Protein AF-A0A0A8JEC5-F1 (afdb_monomer_lite)

Foldseek 3Di:
DPCPVVVVVVVVVVVVPDDPPVVPPDPVRVVVVVVVCCVDPVNVVVVVVLCVDPVSVVVVQPPDPVNVVVVVCCCPDPVVVVVVVVQCVDVVSVVVVCVVCVVVVVVVVVVLCVDPVSVVVVVVVCPDPVNVVVVVVVCPDPVVVVVVVVVVVCVCVDPVCVVVVVVVVVVVVVVVVPDDDDDDDDDDDDDDDDDDDDDDD

Secondary structure (DSSP, 8-state):
--SHHHHHHHHHHHS--------PPPHHHHHHHHHHHHHSHHHHHHHHHHTTSHHHHHHHHHS-HHHHHHHHHHHHSHHHHHHHHHHHT-HHHHHHHHHHTHHHHHHHHHHHHT-HHHHHHHHHHHTSHHHHHHHHHHHTSHHHHHHHHHHHHHHHT-HHHHHHHHHHHHHHHHHHTTSS---------------------

pLDDT: mean 79.72, std 19.72, range [32.22, 97.69]

Structure (mmCIF, N/CA/C/O backbone):
data_AF-A0A0A8JEC5-F1
#
_entry.id   AF-A0A0A8JEC5-F1
#
loop_
_atom_site.group_PDB
_atom_site.id
_atom_site.type_symbol
_atom_site.label_atom_id
_atom_site.label_alt_id
_atom_site.label_comp_id
_atom_site.label_asym_id
_atom_site.label_entity_id
_atom_site.label_seq_id
_atom_site.pdbx_PDB_ins_code
_atom_site.Cartn_x
_atom_site.Cartn_y
_atom_site.Cartn_z
_atom_site.occupancy
_atom_site.B_iso_or_equiv
_atom_site.auth_seq_id
_atom_site.auth_comp_id
_atom_site.auth_asym_id
_atom_site.auth_atom_id
_atom_site.pdbx_PDB_model_num
ATOM 1 N N . MET A 1 1 ? 55.991 -38.195 -94.468 1.00 48.81 1 MET A N 1
ATOM 2 C CA . MET A 1 1 ? 56.575 -37.489 -93.301 1.00 48.81 1 MET A CA 1
ATOM 3 C C . MET A 1 1 ? 56.050 -36.047 -93.212 1.00 48.81 1 MET A C 1
ATOM 5 O O . MET A 1 1 ? 56.826 -35.121 -93.383 1.00 48.81 1 MET A O 1
ATOM 9 N N . LYS A 1 2 ? 54.739 -35.826 -92.999 1.00 56.31 2 LYS A N 1
ATOM 10 C CA . LYS A 1 2 ? 54.145 -34.465 -93.004 1.00 56.31 2 LYS A CA 1
ATOM 11 C C . LYS A 1 2 ? 53.196 -34.122 -91.836 1.00 56.31 2 LYS A C 1
ATOM 13 O O . LYS A 1 2 ? 52.789 -32.977 -91.745 1.00 56.31 2 LYS A O 1
ATOM 18 N N . ASN A 1 3 ? 52.940 -35.031 -90.883 1.00 55.12 3 ASN A N 1
ATOM 19 C CA . ASN A 1 3 ? 52.000 -34.766 -89.771 1.00 55.12 3 ASN A CA 1
ATOM 20 C C . ASN A 1 3 ? 52.648 -34.650 -88.377 1.00 55.12 3 ASN A C 1
ATOM 22 O O . ASN A 1 3 ? 51.948 -34.407 -87.403 1.00 55.12 3 ASN A O 1
ATOM 26 N N . LYS A 1 4 ? 53.977 -34.777 -88.246 1.00 57.03 4 LYS A N 1
ATOM 27 C CA . LYS A 1 4 ? 54.642 -34.685 -86.928 1.00 57.03 4 LYS A CA 1
ATOM 28 C C . LYS A 1 4 ? 54.776 -33.242 -86.412 1.00 57.03 4 LYS A C 1
ATOM 30 O O . LYS A 1 4 ? 54.721 -33.033 -85.208 1.00 57.03 4 LYS A O 1
ATOM 35 N N . GLY A 1 5 ? 54.875 -32.253 -87.307 1.00 60.31 5 GLY A N 1
ATOM 36 C CA . GLY A 1 5 ? 54.956 -30.833 -86.928 1.00 60.31 5 GLY A CA 1
ATOM 37 C C . GLY A 1 5 ? 53.635 -30.257 -86.407 1.00 60.31 5 GLY A C 1
ATOM 38 O O . GLY A 1 5 ? 53.641 -29.458 -85.480 1.00 60.31 5 GLY A O 1
ATOM 39 N N . PHE A 1 6 ? 52.498 -30.717 -86.940 1.00 64.56 6 PHE A N 1
ATOM 40 C CA . PHE A 1 6 ? 51.174 -30.248 -86.516 1.00 64.56 6 PHE A CA 1
ATOM 41 C C . PHE A 1 6 ? 50.814 -30.718 -85.098 1.00 64.56 6 PHE A C 1
ATOM 43 O O . PHE A 1 6 ? 50.286 -29.944 -84.307 1.00 64.56 6 PHE A O 1
ATOM 50 N N . HIS A 1 7 ? 51.185 -31.949 -84.730 1.00 62.09 7 HIS A N 1
ATOM 51 C CA . HIS A 1 7 ? 50.998 -32.448 -83.363 1.00 62.09 7 HIS A CA 1
ATOM 52 C C . HIS A 1 7 ? 51.919 -31.764 -82.342 1.00 62.09 7 HIS A C 1
ATOM 54 O O . HIS A 1 7 ? 51.517 -31.583 -81.197 1.00 62.09 7 HIS A O 1
ATOM 60 N N . PHE A 1 8 ? 53.113 -31.324 -82.752 1.00 64.38 8 PHE A N 1
ATOM 61 C CA . PHE A 1 8 ? 54.011 -30.549 -81.890 1.00 64.38 8 PHE A CA 1
ATOM 62 C C . PHE A 1 8 ? 53.509 -29.107 -81.684 1.00 64.38 8 PHE A C 1
ATOM 64 O O . PHE A 1 8 ? 53.592 -28.576 -80.581 1.00 64.38 8 PHE A O 1
ATOM 71 N N . LEU A 1 9 ? 52.902 -28.505 -82.714 1.00 65.62 9 LEU A N 1
ATOM 72 C CA . LEU A 1 9 ? 52.286 -27.176 -82.636 1.00 65.62 9 LEU A CA 1
ATOM 73 C C . LEU A 1 9 ? 51.000 -27.174 -81.782 1.00 65.62 9 LEU A C 1
ATOM 75 O O . LEU A 1 9 ? 50.769 -26.241 -81.020 1.00 65.62 9 LEU A O 1
ATOM 79 N N . LEU A 1 10 ? 50.189 -28.236 -81.858 1.00 65.00 10 LEU A N 1
ATOM 80 C CA . LEU A 1 10 ? 48.966 -28.382 -81.055 1.00 65.00 10 LEU A CA 1
ATOM 81 C C . LEU A 1 10 ? 49.270 -28.681 -79.572 1.00 65.00 10 LEU A C 1
ATOM 83 O O . LEU A 1 10 ? 48.568 -28.194 -78.690 1.00 65.00 10 LEU A O 1
ATOM 87 N N . ALA A 1 11 ? 50.344 -29.426 -79.283 1.00 63.50 11 ALA A N 1
ATOM 88 C CA . ALA A 1 11 ? 50.806 -29.677 -77.915 1.00 63.50 11 ALA A CA 1
ATOM 89 C C . ALA A 1 11 ? 51.429 -28.430 -77.253 1.00 63.50 11 ALA A C 1
ATOM 91 O O . ALA A 1 11 ? 51.313 -28.259 -76.042 1.00 63.50 11 ALA A O 1
ATOM 92 N N . ALA A 1 12 ? 52.031 -27.528 -78.037 1.00 61.62 12 ALA A N 1
ATOM 93 C CA . ALA A 1 12 ? 52.587 -26.269 -77.538 1.00 61.62 12 ALA A CA 1
ATOM 94 C C . ALA A 1 12 ? 51.506 -25.247 -77.123 1.00 61.62 12 ALA A C 1
ATOM 96 O O . ALA A 1 12 ? 51.725 -24.476 -76.194 1.00 61.62 12 ALA A O 1
ATOM 97 N N . ILE A 1 13 ? 50.322 -25.275 -77.750 1.00 61.84 13 ILE A N 1
ATOM 98 C CA . ILE A 1 13 ? 49.190 -24.385 -77.417 1.00 61.84 13 ILE A CA 1
ATOM 99 C C . ILE A 1 13 ? 48.462 -24.835 -76.134 1.00 61.84 13 ILE A C 1
ATOM 101 O O . ILE A 1 13 ? 47.895 -24.014 -75.417 1.00 61.84 13 ILE A O 1
ATOM 105 N N . LEU A 1 14 ? 48.520 -26.125 -75.784 1.00 59.06 14 LEU A N 1
ATOM 106 C CA . LEU A 1 14 ? 47.928 -26.645 -74.542 1.00 59.06 14 LEU A CA 1
ATOM 107 C C . LEU A 1 14 ? 48.799 -26.393 -73.296 1.00 59.06 14 LEU A C 1
ATOM 109 O O . LEU A 1 14 ? 48.298 -26.492 -72.180 1.00 59.06 14 LEU A O 1
ATOM 113 N N . LEU A 1 15 ? 50.074 -26.017 -73.468 1.00 54.16 15 LEU A N 1
ATOM 114 C CA . LEU A 1 15 ? 50.996 -25.678 -72.372 1.00 54.16 15 LEU A CA 1
ATOM 115 C C . LEU A 1 15 ? 51.072 -24.171 -72.066 1.00 54.16 15 LEU A C 1
ATOM 117 O O . LEU A 1 15 ? 51.656 -23.789 -71.055 1.00 54.16 15 LEU A O 1
ATOM 121 N N . THR A 1 16 ? 50.430 -23.309 -72.867 1.00 55.28 16 THR A N 1
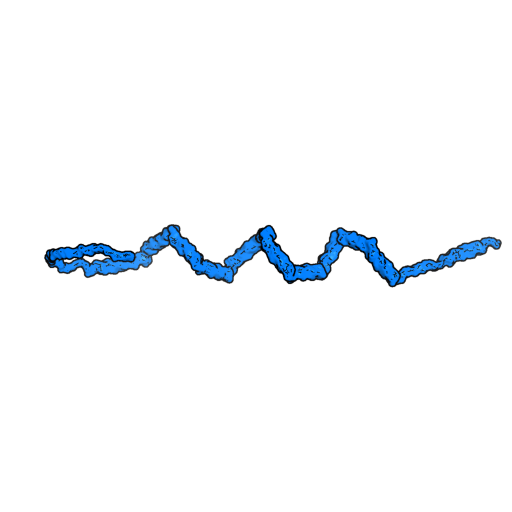ATOM 122 C CA . THR A 1 16 ? 50.203 -21.892 -72.511 1.00 55.28 16 THR A CA 1
ATOM 123 C C . THR A 1 16 ? 49.016 -21.686 -71.564 1.00 55.28 16 THR A C 1
ATOM 125 O O . THR A 1 16 ? 48.688 -20.554 -71.221 1.00 55.28 16 THR A O 1
ATOM 128 N N . GLY A 1 17 ? 48.396 -22.765 -71.077 1.00 54.41 17 GLY A N 1
ATOM 129 C CA . GLY A 1 17 ? 47.539 -22.733 -69.894 1.00 54.41 17 GLY A CA 1
ATOM 130 C C . GLY A 1 17 ? 48.381 -22.638 -68.625 1.00 54.41 17 GLY A C 1
ATOM 131 O O . GLY A 1 17 ? 48.419 -23.583 -67.845 1.00 54.41 17 GLY A O 1
ATOM 132 N N . CYS A 1 18 ? 49.094 -21.529 -68.429 1.00 44.62 18 CYS A N 1
ATOM 133 C CA . CYS A 1 18 ? 49.818 -21.284 -67.190 1.00 44.62 18 CYS A CA 1
ATOM 134 C C . CYS A 1 18 ? 49.381 -19.958 -66.567 1.00 44.62 18 CYS A C 1
ATOM 136 O O . CYS A 1 18 ? 49.421 -18.903 -67.195 1.00 44.62 18 CYS A O 1
ATOM 138 N N . SER A 1 19 ? 48.990 -20.066 -65.298 1.00 44.72 19 SER A N 1
ATOM 139 C CA . SER A 1 19 ? 49.063 -19.019 -64.285 1.00 44.72 19 SER A CA 1
ATOM 140 C C . SER A 1 19 ? 48.279 -17.733 -64.550 1.00 44.72 19 SER A C 1
ATOM 142 O O . SER A 1 19 ? 48.855 -16.653 -64.646 1.00 44.72 19 SER A O 1
ATOM 144 N N . MET A 1 20 ? 46.953 -17.805 -64.469 1.00 41.31 20 MET A N 1
ATOM 145 C CA . MET A 1 20 ? 46.263 -16.762 -63.708 1.00 41.31 20 MET A CA 1
ATOM 146 C C . MET A 1 20 ? 46.102 -17.291 -62.285 1.00 41.31 20 MET A C 1
ATOM 148 O O . MET A 1 20 ? 45.023 -17.679 -61.850 1.00 41.31 20 MET A O 1
ATOM 152 N N . GLN A 1 21 ? 47.231 -17.358 -61.569 1.00 48.91 21 GLN A N 1
ATOM 153 C CA . GLN A 1 21 ? 47.216 -17.318 -60.112 1.00 48.91 21 GLN A CA 1
ATOM 154 C C . GLN A 1 21 ? 46.722 -15.909 -59.790 1.00 48.91 21 GLN A C 1
ATOM 156 O O . GLN A 1 21 ? 47.504 -14.974 -59.634 1.00 48.91 21 GLN A O 1
ATOM 161 N N . GLN A 1 22 ? 45.405 -15.727 -59.837 1.00 47.88 22 GLN A N 1
ATOM 162 C CA . GLN A 1 22 ? 44.770 -14.539 -59.315 1.00 47.88 22 GLN A CA 1
ATOM 163 C C . GLN A 1 22 ? 45.019 -14.631 -57.817 1.00 47.88 22 GLN A C 1
ATOM 165 O O . GLN A 1 22 ? 44.309 -15.337 -57.104 1.00 47.88 22 GLN A O 1
ATOM 170 N N . SER A 1 23 ? 46.127 -14.035 -57.370 1.00 59.75 23 SER A N 1
ATOM 171 C CA . SER A 1 23 ? 46.378 -13.792 -55.962 1.00 59.75 23 SER A CA 1
ATOM 172 C C . SER A 1 23 ? 45.112 -13.123 -55.456 1.00 59.75 23 SER A C 1
ATOM 174 O O . SER A 1 23 ? 44.808 -11.995 -55.850 1.00 59.75 23 SER A O 1
ATOM 176 N N . GLY A 1 24 ? 44.309 -13.874 -54.700 1.00 66.19 24 GLY A N 1
ATOM 177 C CA . GLY A 1 24 ? 43.147 -13.314 -54.034 1.00 66.19 24 GLY A CA 1
ATOM 178 C C . GLY A 1 24 ? 43.599 -12.087 -53.243 1.00 66.19 24 GLY A C 1
ATOM 179 O O . GLY A 1 24 ? 44.776 -12.019 -52.867 1.00 66.19 24 GLY A O 1
ATOM 180 N N . PRO A 1 25 ? 42.706 -11.109 -53.030 1.00 74.62 25 PRO A N 1
ATOM 181 C CA . PRO A 1 25 ? 43.051 -9.924 -52.261 1.00 74.62 25 PRO A CA 1
ATOM 182 C C . PRO A 1 25 ? 43.750 -10.347 -50.970 1.00 74.62 25 PRO A C 1
ATOM 184 O O . PRO A 1 25 ? 43.336 -11.310 -50.312 1.00 74.62 25 PRO A O 1
ATOM 187 N N . THR A 1 26 ? 44.840 -9.658 -50.637 1.00 84.94 26 THR A N 1
ATOM 188 C CA . THR A 1 26 ? 45.528 -9.894 -49.367 1.00 84.94 26 THR A CA 1
ATOM 189 C C . THR A 1 26 ? 44.536 -9.700 -48.220 1.00 84.94 26 THR A C 1
ATOM 191 O O . THR A 1 26 ? 43.539 -8.991 -48.362 1.00 84.94 26 THR A O 1
ATOM 194 N N . TYR A 1 27 ? 44.774 -10.327 -47.068 1.00 84.44 27 TYR A N 1
ATOM 195 C CA . TYR A 1 27 ? 43.868 -10.195 -45.922 1.00 84.44 27 TYR A CA 1
ATOM 196 C C . TYR A 1 27 ? 43.594 -8.724 -45.560 1.00 84.44 27 TYR A C 1
ATOM 198 O O . TYR A 1 27 ? 42.457 -8.366 -45.255 1.00 84.44 27 TYR A O 1
ATOM 206 N N . ASP A 1 28 ? 44.605 -7.860 -45.678 1.00 86.50 28 ASP A N 1
ATOM 207 C CA . ASP A 1 28 ? 44.475 -6.425 -45.422 1.00 86.50 28 ASP A CA 1
ATOM 208 C C . ASP A 1 28 ? 43.617 -5.709 -46.475 1.00 86.50 28 ASP A C 1
ATOM 210 O O . ASP A 1 28 ? 42.786 -4.868 -46.126 1.00 86.50 28 ASP A O 1
ATOM 214 N N . GLU A 1 29 ? 43.744 -6.075 -47.752 1.00 87.44 29 GLU A N 1
ATOM 215 C CA . GLU A 1 29 ? 42.884 -5.560 -48.823 1.00 87.44 29 GLU A CA 1
ATOM 216 C C . GLU A 1 29 ? 41.447 -6.060 -48.684 1.00 87.44 29 GLU A C 1
ATOM 218 O O . GLU A 1 29 ? 40.516 -5.270 -48.816 1.00 87.44 29 GLU A O 1
ATOM 223 N N . LEU A 1 30 ? 41.243 -7.336 -48.344 1.00 88.19 30 LEU A N 1
ATOM 224 C CA . LEU A 1 30 ? 39.916 -7.902 -48.109 1.00 88.19 30 LEU A CA 1
ATOM 225 C C . LEU A 1 30 ? 39.247 -7.259 -46.888 1.00 88.19 30 LEU A C 1
ATOM 227 O O . LEU A 1 30 ? 38.068 -6.906 -46.945 1.00 88.19 30 LEU A O 1
ATOM 231 N N . LYS A 1 31 ? 39.996 -7.048 -45.799 1.00 91.75 31 LYS A N 1
ATOM 232 C CA . LYS A 1 31 ? 39.522 -6.335 -44.607 1.00 91.75 31 LYS A CA 1
ATOM 233 C C . LYS A 1 31 ? 39.125 -4.905 -44.948 1.00 91.75 31 LYS A C 1
ATOM 235 O O . LYS A 1 31 ? 38.066 -4.452 -44.510 1.00 91.75 31 LYS A O 1
ATOM 240 N N . LYS A 1 32 ? 39.947 -4.202 -45.731 1.00 90.75 32 LYS A N 1
ATOM 241 C CA . LYS A 1 32 ? 39.662 -2.834 -46.165 1.00 90.75 32 LYS A CA 1
ATOM 242 C C . LYS A 1 32 ? 38.425 -2.785 -47.057 1.00 90.75 32 LYS A C 1
ATOM 244 O O . LYS A 1 32 ? 37.500 -2.057 -46.736 1.00 90.75 32 LYS A O 1
ATOM 249 N N . MET A 1 33 ? 38.347 -3.635 -48.081 1.00 89.00 33 MET A N 1
ATOM 250 C CA . MET A 1 33 ? 37.175 -3.730 -48.960 1.00 89.00 33 MET A CA 1
ATOM 251 C C . MET A 1 33 ? 35.897 -4.069 -48.186 1.00 89.00 33 MET A C 1
ATOM 253 O O . MET A 1 33 ? 34.854 -3.478 -48.444 1.00 89.00 33 MET A O 1
ATOM 257 N N . THR A 1 34 ? 35.970 -4.976 -47.209 1.00 88.38 34 THR A N 1
ATOM 258 C CA . THR A 1 34 ? 34.819 -5.338 -46.365 1.00 88.38 34 THR A CA 1
ATOM 259 C C . THR A 1 34 ? 34.408 -4.181 -45.455 1.00 88.38 34 THR A C 1
ATOM 261 O O . THR A 1 34 ? 33.223 -3.888 -45.322 1.00 88.38 34 THR A O 1
ATOM 264 N N . THR A 1 35 ? 35.375 -3.484 -44.852 1.00 90.88 35 THR A N 1
ATOM 265 C CA . THR A 1 35 ? 35.108 -2.312 -44.003 1.00 90.88 35 THR A CA 1
ATOM 266 C C . THR A 1 35 ? 34.489 -1.180 -44.819 1.00 90.88 35 THR A C 1
ATOM 268 O O . THR A 1 35 ? 33.481 -0.612 -44.403 1.00 90.88 35 THR A O 1
ATOM 271 N N . ASP A 1 36 ? 35.037 -0.904 -46.001 1.00 93.50 36 ASP A N 1
ATOM 272 C CA . ASP A 1 36 ? 34.537 0.120 -46.914 1.00 93.50 36 ASP A CA 1
ATOM 273 C C . ASP A 1 36 ? 33.116 -0.232 -47.377 1.00 93.50 36 ASP A C 1
ATOM 275 O O . ASP A 1 36 ? 32.228 0.616 -47.311 1.00 93.50 36 ASP A O 1
ATOM 279 N N . ALA A 1 37 ? 32.858 -1.499 -47.736 1.00 90.00 37 ALA A N 1
ATOM 280 C CA . ALA A 1 37 ? 31.529 -1.996 -48.097 1.00 90.00 37 ALA A CA 1
ATOM 281 C C . ALA A 1 37 ? 30.498 -1.784 -46.975 1.00 90.00 37 ALA A C 1
ATOM 283 O O . ALA A 1 37 ? 29.400 -1.297 -47.243 1.00 90.00 37 ALA A O 1
ATOM 284 N N . LEU A 1 38 ? 30.853 -2.074 -45.718 1.00 88.81 38 LEU A N 1
ATOM 285 C CA . LEU A 1 38 ? 29.981 -1.833 -44.560 1.00 88.81 38 LEU A CA 1
ATOM 286 C C . LEU A 1 38 ? 29.731 -0.338 -44.305 1.00 88.81 38 LEU A C 1
ATOM 288 O O . LEU A 1 38 ? 28.646 0.039 -43.863 1.00 88.81 38 LEU A O 1
ATOM 292 N N . GLN A 1 39 ? 30.717 0.516 -44.585 1.00 92.38 39 GLN A N 1
ATOM 293 C CA . GLN A 1 39 ? 30.616 1.966 -44.404 1.00 92.38 39 GLN A CA 1
ATOM 294 C C . GLN A 1 39 ? 29.891 2.683 -45.552 1.00 92.38 39 GLN A C 1
ATOM 296 O O . GLN A 1 39 ? 29.468 3.831 -45.368 1.00 92.38 39 GLN A O 1
ATOM 301 N N . THR A 1 40 ? 29.716 2.034 -46.708 1.00 95.06 40 THR A N 1
ATOM 302 C CA . THR A 1 40 ? 28.921 2.585 -47.815 1.00 95.06 40 THR A CA 1
ATOM 303 C C . THR A 1 40 ? 27.456 2.793 -47.427 1.00 95.06 40 THR A C 1
ATOM 305 O O . THR A 1 40 ? 26.934 2.185 -46.490 1.00 95.06 40 THR A O 1
ATOM 308 N N . GLU A 1 41 ? 26.757 3.645 -48.178 1.00 93.06 41 GLU A N 1
ATOM 309 C CA . GLU A 1 41 ? 25.321 3.859 -47.976 1.00 93.06 41 GLU A CA 1
ATOM 310 C C . GLU A 1 41 ? 24.500 2.585 -48.202 1.00 93.06 41 GLU A C 1
ATOM 312 O O . GLU A 1 41 ? 23.536 2.355 -47.471 1.00 93.06 41 GLU A O 1
ATOM 317 N N . ASP A 1 42 ? 24.919 1.718 -49.126 1.00 90.62 42 ASP A N 1
ATOM 318 C CA . ASP A 1 42 ? 24.284 0.418 -49.344 1.00 90.62 42 ASP A CA 1
ATOM 319 C C . ASP A 1 42 ? 24.512 -0.528 -48.157 1.00 90.62 42 ASP A C 1
ATOM 321 O O . ASP A 1 42 ? 23.563 -1.160 -47.693 1.00 90.62 42 ASP A O 1
ATOM 325 N N . GLY A 1 43 ? 25.724 -0.555 -47.587 1.00 89.56 43 GLY A N 1
ATOM 326 C CA . GLY A 1 43 ? 26.030 -1.300 -46.361 1.00 89.56 43 GLY A CA 1
ATOM 327 C C . GLY A 1 43 ? 25.195 -0.830 -45.166 1.00 89.56 43 GLY A C 1
ATOM 328 O O . GLY A 1 43 ? 24.522 -1.628 -44.509 1.00 89.56 43 GLY A O 1
ATOM 329 N N . LYS A 1 44 ? 25.129 0.488 -44.934 1.00 93.00 44 LYS A N 1
ATOM 330 C CA . LYS A 1 44 ? 24.257 1.072 -43.899 1.00 93.00 44 LYS A CA 1
ATOM 331 C C . LYS A 1 44 ? 22.781 0.772 -44.159 1.00 93.00 44 LYS A C 1
ATOM 333 O O . LYS A 1 44 ? 22.029 0.548 -43.213 1.00 93.00 44 LYS A O 1
ATOM 338 N N . LYS A 1 45 ? 22.334 0.791 -45.418 1.00 93.06 45 LYS A N 1
ATOM 339 C CA . LYS A 1 45 ? 20.950 0.479 -45.796 1.00 93.06 45 LYS A CA 1
ATOM 340 C C . LYS A 1 45 ? 20.617 -0.989 -45.540 1.00 93.06 45 LYS A C 1
ATOM 342 O O . LYS A 1 45 ? 19.556 -1.249 -44.982 1.00 93.06 45 LYS A O 1
ATOM 347 N N . ALA A 1 46 ? 21.520 -1.911 -45.858 1.00 89.69 46 ALA A N 1
ATOM 348 C CA . ALA A 1 46 ? 21.361 -3.332 -45.563 1.00 89.69 46 ALA A CA 1
ATOM 349 C C . ALA A 1 46 ? 21.261 -3.584 -44.048 1.00 89.69 46 ALA A C 1
ATOM 351 O O . ALA A 1 46 ? 20.344 -4.270 -43.601 1.00 89.69 46 ALA A O 1
ATOM 352 N N . ILE A 1 47 ? 22.116 -2.942 -43.241 1.00 87.00 47 ILE A N 1
ATOM 353 C CA . ILE A 1 47 ? 22.030 -3.012 -41.771 1.00 87.00 47 ILE A CA 1
ATOM 354 C C . ILE A 1 47 ? 20.691 -2.451 -41.273 1.00 87.00 47 ILE A C 1
ATOM 356 O O . ILE A 1 47 ? 20.041 -3.068 -40.435 1.00 87.00 47 ILE A O 1
ATOM 360 N N . ARG A 1 48 ? 20.234 -1.307 -41.802 1.00 86.06 48 ARG A N 1
ATOM 361 C CA . ARG A 1 48 ? 18.925 -0.728 -41.443 1.00 86.06 48 ARG A CA 1
ATOM 362 C C . ARG A 1 48 ? 17.754 -1.630 -41.828 1.00 86.06 48 ARG A C 1
ATOM 364 O O . ARG A 1 48 ? 16.782 -1.681 -41.087 1.00 86.06 48 ARG A O 1
ATOM 371 N N . GLN A 1 49 ? 17.829 -2.318 -42.965 1.00 89.25 49 GLN A N 1
ATOM 372 C CA . GLN A 1 49 ? 16.812 -3.281 -43.393 1.00 89.25 49 GLN A CA 1
ATOM 373 C C . GLN A 1 49 ? 16.787 -4.505 -42.479 1.00 89.25 49 GLN A C 1
ATOM 375 O O . GLN A 1 49 ? 15.713 -4.938 -42.082 1.00 89.25 49 GLN A O 1
ATOM 380 N N . MET A 1 50 ? 17.955 -5.000 -42.077 1.00 86.00 50 MET A N 1
ATOM 381 C CA . MET A 1 50 ? 18.067 -6.098 -41.121 1.00 86.00 50 MET A CA 1
ATOM 382 C C . MET A 1 50 ? 17.544 -5.691 -39.733 1.00 86.00 50 MET A C 1
ATOM 384 O O . MET A 1 50 ? 16.791 -6.430 -39.120 1.00 86.00 50 MET A O 1
ATOM 388 N N . LEU A 1 51 ? 17.826 -4.467 -39.273 1.00 84.19 51 LEU A N 1
ATOM 389 C CA . LEU A 1 51 ? 17.220 -3.897 -38.060 1.00 84.19 51 LEU A CA 1
ATOM 390 C C . LEU A 1 51 ? 15.723 -3.584 -38.204 1.00 84.19 51 LEU A C 1
ATOM 392 O O . LEU A 1 51 ? 15.062 -3.333 -37.203 1.00 84.19 51 LEU A O 1
ATOM 396 N N . ALA A 1 52 ? 15.170 -3.553 -39.416 1.00 87.38 52 ALA A N 1
ATOM 397 C CA . ALA A 1 52 ? 13.728 -3.436 -39.613 1.00 87.38 52 ALA A CA 1
ATOM 398 C C . ALA A 1 52 ? 13.025 -4.792 -39.457 1.00 87.38 52 ALA A C 1
ATOM 400 O O . ALA A 1 52 ? 11.814 -4.818 -39.234 1.00 87.38 52 ALA A O 1
ATOM 401 N N . ASP A 1 53 ? 13.764 -5.900 -39.496 1.00 88.56 53 ASP A N 1
ATOM 402 C CA . ASP A 1 53 ? 13.240 -7.230 -39.215 1.00 88.56 53 ASP A CA 1
ATOM 403 C C . ASP A 1 53 ? 12.941 -7.379 -37.704 1.00 88.56 53 ASP A C 1
ATOM 405 O O . ASP A 1 53 ? 13.811 -7.094 -36.872 1.00 88.56 53 ASP A O 1
ATOM 409 N N . PRO A 1 54 ? 11.703 -7.731 -37.305 1.00 82.19 54 PRO A N 1
ATOM 410 C CA . PRO A 1 54 ? 11.349 -7.974 -35.907 1.00 82.19 54 PRO A CA 1
ATOM 411 C C . PRO A 1 54 ? 12.151 -9.101 -35.243 1.00 82.19 54 PRO A C 1
ATOM 413 O O . PRO A 1 54 ? 12.564 -8.927 -34.098 1.00 82.19 54 PRO A O 1
ATOM 416 N N . GLU A 1 55 ? 12.414 -10.208 -35.946 1.00 81.00 55 GLU A N 1
ATOM 417 C CA . GLU A 1 55 ? 13.125 -11.367 -35.382 1.00 81.00 55 GLU A CA 1
ATOM 418 C C . GLU A 1 55 ? 14.582 -11.005 -35.076 1.00 81.00 55 GLU A C 1
ATOM 420 O O . GLU A 1 55 ? 15.116 -11.311 -34.010 1.00 81.00 55 GLU A O 1
ATOM 425 N N . PHE A 1 56 ? 15.214 -10.254 -35.980 1.00 81.56 56 PHE A N 1
ATOM 426 C CA . PHE A 1 56 ? 16.577 -9.772 -35.779 1.00 81.56 56 PHE A CA 1
ATOM 427 C C . PHE A 1 56 ? 16.677 -8.724 -34.658 1.00 81.56 56 PHE A C 1
ATOM 429 O O . PHE A 1 56 ? 17.660 -8.687 -33.916 1.00 81.56 56 PHE A O 1
ATOM 436 N N . ARG A 1 57 ? 15.656 -7.870 -34.500 1.00 77.56 57 ARG A N 1
ATOM 437 C CA . ARG A 1 57 ? 15.592 -6.887 -33.405 1.00 77.56 57 ARG A CA 1
ATOM 438 C C . ARG A 1 57 ? 15.489 -7.544 -32.038 1.00 77.56 57 ARG A C 1
ATOM 440 O O . ARG A 1 57 ? 16.155 -7.095 -31.110 1.00 77.56 57 ARG A O 1
ATOM 447 N N . GLU A 1 58 ? 14.667 -8.575 -31.908 1.00 75.19 58 GLU A N 1
ATOM 448 C CA . GLU A 1 58 ? 14.453 -9.260 -30.634 1.00 75.19 58 GLU A CA 1
ATOM 449 C C . GLU A 1 58 ? 15.746 -9.906 -30.114 1.00 75.19 58 GLU A C 1
ATOM 451 O O . GLU A 1 58 ? 16.104 -9.710 -28.950 1.00 75.19 58 GLU A O 1
ATOM 456 N N . LEU A 1 59 ? 16.512 -10.538 -31.012 1.00 73.25 59 LEU A N 1
ATOM 457 C CA . LEU A 1 59 ? 17.832 -11.109 -30.717 1.00 73.25 59 LEU A CA 1
ATOM 458 C C . LEU A 1 59 ? 18.849 -10.060 -30.228 1.00 73.25 59 LEU A C 1
ATOM 460 O O . LEU A 1 59 ? 19.681 -10.353 -29.376 1.00 73.25 59 LEU A O 1
ATOM 464 N N . LEU A 1 60 ? 18.786 -8.821 -30.730 1.00 71.69 60 LEU A N 1
ATOM 465 C CA . LEU A 1 60 ? 19.736 -7.761 -30.363 1.00 71.69 60 LEU A CA 1
ATOM 466 C C . LEU A 1 60 ? 19.359 -6.960 -29.111 1.00 71.69 60 LEU A C 1
ATOM 468 O O . LEU A 1 60 ? 20.252 -6.418 -28.455 1.00 71.69 60 LEU A O 1
ATOM 472 N N . ILE A 1 61 ? 18.063 -6.803 -28.825 1.00 69.75 61 ILE A N 1
ATOM 473 C CA . ILE A 1 61 ? 17.562 -5.867 -27.803 1.00 69.75 61 ILE A CA 1
ATOM 474 C C . ILE A 1 61 ? 17.547 -6.499 -26.406 1.00 69.75 61 ILE A C 1
ATOM 476 O O . ILE A 1 61 ? 17.779 -5.795 -25.425 1.00 69.75 61 ILE A O 1
ATOM 480 N N . LEU A 1 62 ? 17.298 -7.806 -26.292 1.00 61.06 62 LEU A N 1
ATOM 481 C CA . LEU A 1 62 ? 17.138 -8.468 -24.992 1.00 61.06 62 LEU A CA 1
ATOM 482 C C . LEU A 1 62 ? 18.438 -9.070 -24.439 1.00 61.06 62 LEU A C 1
ATOM 484 O O . LEU A 1 62 ? 18.597 -9.156 -23.223 1.00 61.06 62 LEU A O 1
ATOM 488 N N . GLU A 1 63 ? 19.390 -9.443 -25.298 1.00 63.72 63 GLU A N 1
ATOM 489 C CA . GLU A 1 63 ? 20.623 -10.124 -24.869 1.00 63.72 63 GLU A CA 1
ATOM 490 C C . GLU A 1 63 ? 21.747 -9.176 -24.426 1.00 63.72 63 GLU A C 1
ATOM 492 O O . GLU A 1 63 ? 22.774 -9.617 -23.905 1.00 63.72 63 GLU A O 1
ATOM 497 N N . GLN A 1 64 ? 21.580 -7.862 -24.594 1.00 73.25 64 GLN A N 1
ATOM 498 C CA . GLN A 1 64 ? 22.652 -6.917 -24.298 1.00 73.25 64 GLN A CA 1
ATOM 499 C C . GLN A 1 64 ? 22.599 -6.414 -22.858 1.00 73.25 64 GLN A C 1
ATOM 501 O O . GLN A 1 64 ? 21.686 -5.695 -22.448 1.00 73.25 64 GLN A O 1
ATOM 506 N N . THR A 1 65 ? 23.657 -6.724 -22.102 1.00 79.94 65 THR A N 1
ATOM 507 C CA . THR A 1 65 ? 23.903 -6.206 -20.747 1.00 79.94 65 THR A CA 1
ATOM 508 C C . THR A 1 65 ? 23.771 -4.682 -20.678 1.00 79.94 65 THR A C 1
ATOM 510 O O . THR A 1 65 ? 23.277 -4.162 -19.683 1.00 79.94 65 THR A O 1
ATOM 513 N N . GLU A 1 66 ? 24.135 -3.972 -21.749 1.00 83.50 66 GLU A N 1
ATOM 514 C CA . GLU A 1 66 ? 24.014 -2.515 -21.851 1.00 83.50 66 GLU A CA 1
ATOM 515 C C . GLU A 1 66 ? 22.553 -2.033 -21.831 1.00 83.50 66 GLU A C 1
ATOM 517 O O . GLU A 1 66 ? 22.247 -1.022 -21.201 1.00 83.50 66 GLU A O 1
ATOM 522 N N . VAL A 1 67 ? 21.626 -2.771 -22.461 1.00 83.94 67 VAL A N 1
ATOM 523 C CA . VAL A 1 67 ? 20.190 -2.440 -22.454 1.00 83.94 67 VAL A CA 1
ATOM 524 C C . VAL A 1 67 ? 19.617 -2.648 -21.058 1.00 83.94 67 VAL A C 1
ATOM 526 O O . VAL A 1 67 ? 18.951 -1.758 -20.531 1.00 83.94 67 VAL A O 1
ATOM 529 N N . LYS A 1 68 ? 19.933 -3.783 -20.421 1.00 83.62 68 LYS A N 1
ATOM 530 C CA . LYS A 1 68 ? 19.526 -4.055 -19.036 1.00 83.62 68 LYS A CA 1
ATOM 531 C C . LYS A 1 68 ? 20.044 -2.974 -18.086 1.00 83.62 68 LYS A C 1
ATOM 533 O O . LYS A 1 68 ? 19.256 -2.404 -17.339 1.00 83.62 68 LYS A O 1
ATOM 538 N N . LYS A 1 69 ? 21.337 -2.656 -18.168 1.00 88.75 69 LYS A N 1
ATOM 539 C CA . LYS A 1 69 ? 21.967 -1.621 -17.347 1.00 88.75 69 LYS A CA 1
ATOM 540 C C . LYS A 1 69 ? 21.332 -0.252 -17.578 1.00 88.75 69 LYS A C 1
ATOM 542 O O . LYS A 1 69 ? 21.024 0.437 -16.622 1.00 88.75 69 LYS A O 1
ATOM 547 N N . SER A 1 70 ? 21.053 0.111 -18.829 1.00 89.94 70 SER A N 1
ATOM 548 C CA . SER A 1 70 ? 20.388 1.379 -19.149 1.00 89.94 70 SER A CA 1
ATOM 549 C C . SER A 1 70 ? 18.978 1.466 -18.558 1.00 89.94 70 SER A C 1
ATOM 551 O O . SER A 1 70 ? 18.570 2.532 -18.103 1.00 89.94 70 SER A O 1
ATOM 553 N N . ILE A 1 71 ? 18.225 0.360 -18.557 1.00 86.81 71 ILE A N 1
ATOM 554 C CA . ILE A 1 71 ? 16.898 0.297 -17.929 1.00 86.81 71 ILE A CA 1
ATOM 555 C C . ILE A 1 71 ? 17.022 0.411 -16.406 1.00 86.81 71 ILE A C 1
ATOM 557 O O . ILE A 1 71 ? 16.278 1.179 -15.802 1.00 86.81 71 ILE A O 1
ATOM 561 N N . GLU A 1 72 ? 17.955 -0.320 -15.793 1.00 88.00 72 GLU A N 1
ATOM 562 C CA . GLU A 1 72 ? 18.226 -0.249 -14.352 1.00 88.00 72 GLU A CA 1
ATOM 563 C C . GLU A 1 72 ? 18.636 1.168 -13.937 1.00 88.00 72 GLU A C 1
ATOM 565 O O . GLU A 1 72 ? 18.006 1.746 -13.055 1.00 88.00 72 GLU A O 1
ATOM 570 N N . ASP A 1 73 ? 19.604 1.767 -14.631 1.00 93.25 73 ASP A N 1
ATOM 571 C CA . ASP A 1 73 ? 20.073 3.130 -14.385 1.00 93.25 73 ASP A CA 1
ATOM 572 C C . ASP A 1 73 ? 18.928 4.139 -14.555 1.00 93.25 73 ASP A C 1
ATOM 574 O O . ASP A 1 73 ? 18.752 5.027 -13.724 1.00 93.25 73 ASP A O 1
ATOM 578 N N . ALA A 1 74 ? 18.094 3.996 -15.590 1.00 93.62 74 ALA A N 1
ATOM 579 C CA . ALA A 1 74 ? 16.950 4.879 -15.797 1.00 93.62 74 ALA A CA 1
ATOM 580 C C . ALA A 1 74 ? 15.903 4.752 -14.678 1.00 93.62 74 ALA A C 1
ATOM 582 O O . ALA A 1 74 ? 15.419 5.773 -14.186 1.00 93.62 74 ALA A O 1
ATOM 583 N N . LEU A 1 75 ? 15.567 3.526 -14.264 1.00 91.81 75 LEU A N 1
ATOM 584 C CA . LEU A 1 75 ? 14.568 3.264 -13.223 1.00 91.81 75 LEU A CA 1
ATOM 585 C C . LEU A 1 75 ? 15.044 3.671 -11.826 1.00 91.81 75 LEU A C 1
ATOM 587 O O . LEU A 1 75 ? 14.231 4.148 -11.038 1.00 91.81 75 LEU A O 1
ATOM 591 N N . LEU A 1 76 ? 16.332 3.489 -11.529 1.00 93.44 76 LEU A N 1
ATOM 592 C CA . LEU A 1 76 ? 16.938 3.791 -10.229 1.00 93.44 76 LEU A CA 1
ATOM 593 C C . LEU A 1 76 ? 17.487 5.223 -10.135 1.00 93.44 76 LEU A C 1
ATOM 595 O O . LEU A 1 76 ? 17.915 5.643 -9.062 1.00 93.44 76 LEU A O 1
ATOM 599 N N . SER A 1 77 ? 17.493 5.978 -11.236 1.00 96.25 77 SER A N 1
ATOM 600 C CA . SER A 1 77 ? 17.910 7.382 -11.233 1.00 96.25 77 SER A CA 1
ATOM 601 C C . SER A 1 77 ? 16.910 8.292 -10.518 1.00 96.25 77 SER A C 1
ATOM 603 O O . SER A 1 77 ? 15.705 8.039 -10.511 1.00 96.25 77 SER A O 1
ATOM 605 N N . GLU A 1 78 ? 17.394 9.442 -10.041 1.00 96.00 78 GLU A N 1
ATOM 606 C CA . GLU A 1 78 ? 16.550 10.526 -9.510 1.00 96.00 78 GLU A CA 1
ATOM 607 C C . GLU A 1 78 ? 15.469 10.957 -10.514 1.00 96.00 78 GLU A C 1
ATOM 609 O O . GLU A 1 78 ? 14.321 11.192 -10.150 1.00 96.00 78 GLU A O 1
ATOM 614 N N . LYS A 1 79 ? 15.799 10.979 -11.812 1.00 93.94 79 LYS A N 1
ATOM 615 C CA . LYS A 1 79 ? 14.839 11.285 -12.880 1.00 93.94 79 LYS A CA 1
ATOM 616 C C . LYS A 1 79 ? 13.742 10.220 -12.998 1.00 93.94 79 LYS A C 1
ATOM 618 O O . LYS A 1 79 ? 12.601 10.553 -13.316 1.00 93.94 79 LYS A O 1
ATOM 623 N N . GLY A 1 80 ? 14.083 8.951 -12.769 1.00 94.38 80 GLY A N 1
ATOM 624 C CA . GLY A 1 80 ? 13.124 7.851 -12.676 1.00 94.38 80 GLY A CA 1
ATOM 625 C C . GLY A 1 80 ? 12.195 8.025 -11.477 1.00 94.38 80 GLY A C 1
ATOM 626 O O . GLY A 1 80 ? 10.976 7.935 -11.626 1.00 94.38 80 GLY A O 1
ATOM 627 N N . GLU A 1 81 ? 12.749 8.363 -10.312 1.00 95.31 81 GLU A N 1
ATOM 628 C CA . GLU A 1 81 ? 11.974 8.667 -9.106 1.00 95.31 81 GLU A CA 1
ATOM 629 C C . GLU A 1 81 ? 11.015 9.851 -9.321 1.00 95.31 81 GLU A C 1
ATOM 631 O O . GLU A 1 81 ? 9.825 9.747 -9.019 1.00 95.31 81 GLU A O 1
ATOM 636 N N . GLU A 1 82 ? 11.489 10.958 -9.900 1.00 96.50 82 GLU A N 1
ATOM 637 C CA . GLU A 1 82 ? 10.661 12.120 -10.250 1.00 96.50 82 GLU A CA 1
ATOM 638 C C . GLU A 1 82 ? 9.559 11.772 -11.254 1.00 96.50 82 GLU A C 1
ATOM 640 O O . GLU A 1 82 ? 8.414 12.210 -11.103 1.00 96.50 82 GLU A O 1
ATOM 645 N N . PHE A 1 83 ? 9.884 10.968 -12.273 1.00 95.06 83 PHE A N 1
ATOM 646 C CA . PHE A 1 83 ? 8.901 10.481 -13.234 1.00 95.06 83 PHE A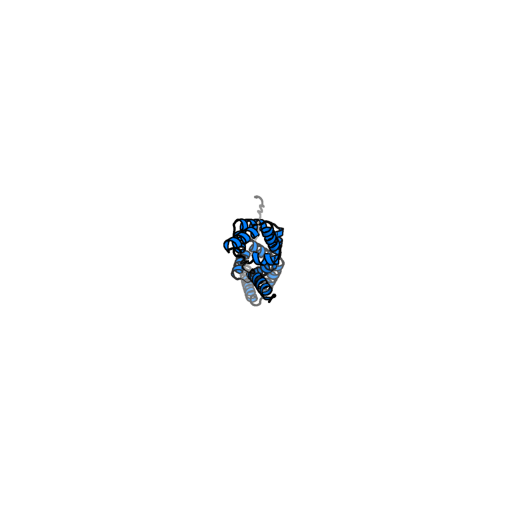 CA 1
ATOM 647 C C . PHE A 1 83 ? 7.790 9.712 -12.523 1.00 95.06 83 PHE A C 1
ATOM 649 O O . PHE A 1 83 ? 6.614 10.011 -12.742 1.00 95.06 83 PHE A O 1
ATOM 656 N N . TRP A 1 84 ? 8.143 8.765 -11.649 1.00 94.69 84 TRP A N 1
ATOM 657 C CA . TRP A 1 84 ? 7.159 8.002 -10.892 1.00 94.69 84 TRP A CA 1
ATOM 658 C C . TRP A 1 84 ? 6.345 8.905 -9.969 1.00 94.69 84 TRP A C 1
ATOM 660 O O . TRP A 1 84 ? 5.124 8.871 -10.069 1.00 94.69 84 TRP A O 1
ATOM 670 N N . LYS A 1 85 ? 6.961 9.787 -9.171 1.00 94.94 85 LYS A N 1
ATOM 671 C CA . LYS A 1 85 ? 6.230 10.752 -8.323 1.00 94.94 85 LYS A CA 1
ATOM 672 C C . LYS A 1 85 ? 5.175 11.524 -9.119 1.00 94.94 85 LYS A C 1
ATOM 674 O O . LYS A 1 85 ? 3.999 11.491 -8.775 1.00 94.94 85 LYS A O 1
ATOM 679 N N . LYS A 1 86 ? 5.564 12.100 -10.260 1.00 95.81 86 LYS A N 1
ATOM 680 C CA . LYS A 1 86 ? 4.648 12.833 -11.145 1.00 95.81 86 LYS A CA 1
ATOM 681 C C . LYS A 1 86 ? 3.575 11.941 -11.776 1.00 95.81 86 LYS A C 1
ATOM 683 O O . LYS A 1 86 ? 2.454 12.383 -12.010 1.00 95.81 86 LYS A O 1
ATOM 688 N N . LYS A 1 87 ? 3.892 10.683 -12.092 1.00 94.56 87 LYS A N 1
ATOM 689 C CA . LYS A 1 87 ? 2.907 9.725 -12.613 1.00 94.56 87 LYS A CA 1
ATOM 690 C C . LYS A 1 87 ? 1.916 9.272 -11.545 1.00 94.56 87 LYS A C 1
ATOM 692 O O . LYS A 1 87 ? 0.752 9.098 -11.884 1.00 94.56 87 LYS A O 1
ATOM 697 N N . PHE A 1 88 ? 2.332 9.140 -10.290 1.00 95.06 88 PHE A N 1
ATOM 698 C CA . PHE A 1 88 ? 1.447 8.844 -9.162 1.00 95.06 88 PHE A CA 1
ATOM 699 C C . PHE A 1 88 ? 0.549 10.040 -8.776 1.00 95.06 88 PHE A C 1
ATOM 701 O O . PHE A 1 88 ? -0.452 9.857 -8.094 1.00 95.06 88 PHE A O 1
ATOM 708 N N . GLU A 1 89 ? 0.827 11.253 -9.261 1.00 95.56 89 GLU A N 1
ATOM 709 C CA . GLU A 1 89 ? -0.094 12.398 -9.147 1.00 95.56 89 GLU A CA 1
ATOM 710 C C . GLU A 1 89 ? -1.224 12.376 -10.196 1.00 95.56 89 GLU A C 1
ATOM 712 O O . GLU A 1 89 ? -2.228 13.069 -10.037 1.00 95.56 89 GLU A O 1
ATOM 717 N N . ASP A 1 90 ? -1.091 11.591 -11.272 1.00 97.12 90 ASP A N 1
ATOM 718 C CA . ASP A 1 90 ? -2.096 11.478 -12.335 1.00 97.12 90 ASP A CA 1
ATOM 719 C C . ASP A 1 90 ? -3.269 10.583 -11.881 1.00 97.12 90 ASP A C 1
ATOM 721 O O . ASP A 1 90 ? -3.090 9.368 -11.727 1.00 97.12 90 ASP A O 1
ATOM 725 N N . PRO A 1 91 ? -4.497 11.123 -11.727 1.00 95.44 91 PRO A N 1
ATOM 726 C CA . PRO A 1 91 ? -5.626 10.363 -11.197 1.00 95.44 91 PRO A CA 1
ATOM 727 C C . PRO A 1 91 ? -5.992 9.133 -12.031 1.00 95.44 91 PRO A C 1
ATOM 729 O O . PRO A 1 91 ? -6.400 8.118 -11.472 1.00 95.44 91 PRO A O 1
ATOM 732 N N . LYS A 1 92 ? -5.830 9.183 -13.361 1.00 95.38 92 LYS A N 1
ATOM 733 C CA . LYS A 1 92 ? -6.150 8.039 -14.234 1.00 95.38 92 LYS A CA 1
ATOM 734 C C . LYS A 1 92 ? -5.132 6.918 -14.078 1.00 95.38 92 LYS A C 1
ATOM 736 O O . LYS A 1 92 ? -5.485 5.736 -14.114 1.00 95.38 92 LYS A O 1
ATOM 741 N N . PHE A 1 93 ? -3.866 7.296 -13.918 1.00 95.38 93 PHE A N 1
ATOM 742 C CA . PHE A 1 93 ? -2.801 6.344 -13.643 1.00 95.38 93 PHE A CA 1
ATOM 743 C C . PHE A 1 93 ? -3.030 5.683 -12.280 1.00 95.38 93 PHE A C 1
ATOM 745 O O . PHE A 1 93 ? -3.071 4.456 -12.199 1.00 95.38 93 PHE A O 1
ATOM 752 N N . MET A 1 94 ? -3.311 6.482 -11.247 1.00 95.69 94 MET A N 1
ATOM 753 C CA . MET A 1 94 ? -3.635 5.989 -9.907 1.00 95.69 94 MET A CA 1
ATOM 754 C C . MET A 1 94 ? -4.852 5.077 -9.874 1.00 95.69 94 MET A C 1
ATOM 756 O O . MET A 1 94 ? -4.804 4.022 -9.250 1.00 95.69 94 MET A O 1
ATOM 760 N N . GLU A 1 95 ? -5.927 5.440 -10.570 1.00 95.69 95 GLU A N 1
ATOM 761 C CA . GLU A 1 95 ? -7.121 4.604 -10.672 1.00 95.69 95 GLU A CA 1
ATOM 762 C C . GLU A 1 95 ? -6.793 3.241 -11.292 1.00 95.69 95 GLU A C 1
ATOM 764 O O . GLU A 1 95 ? -7.259 2.208 -10.812 1.00 95.69 95 GLU A O 1
ATOM 769 N N . THR A 1 96 ? -5.967 3.227 -12.339 1.00 96.62 96 THR A N 1
ATOM 770 C CA . THR A 1 96 ? -5.556 1.990 -13.012 1.00 96.62 96 THR A CA 1
ATOM 771 C C . THR A 1 96 ? -4.718 1.111 -12.086 1.00 96.62 96 THR A C 1
ATOM 773 O O . THR A 1 96 ? -5.013 -0.076 -11.947 1.00 96.62 96 THR A O 1
ATOM 776 N N . ILE A 1 97 ? -3.725 1.692 -11.405 1.00 94.75 97 ILE A N 1
ATOM 777 C CA . ILE A 1 97 ? -2.886 0.974 -10.437 1.00 94.75 97 ILE A CA 1
ATOM 778 C C . ILE A 1 97 ? -3.740 0.430 -9.289 1.00 94.75 97 ILE A C 1
ATOM 780 O O . ILE A 1 97 ? -3.712 -0.772 -9.027 1.00 94.75 97 ILE A O 1
ATOM 784 N N . ALA A 1 98 ? -4.577 1.267 -8.674 1.00 94.69 98 ALA A N 1
ATOM 785 C CA . ALA A 1 98 ? -5.453 0.868 -7.576 1.00 94.69 98 ALA A CA 1
ATOM 786 C C . ALA A 1 98 ? -6.409 -0.266 -7.974 1.00 94.69 98 ALA A C 1
ATOM 788 O O . ALA A 1 98 ? -6.588 -1.216 -7.215 1.00 94.69 98 ALA A O 1
ATOM 789 N N . LYS A 1 99 ? -6.992 -0.213 -9.180 1.00 96.50 99 LYS A N 1
ATOM 790 C CA . LYS A 1 99 ? -7.833 -1.301 -9.701 1.00 96.50 99 LYS A CA 1
ATOM 791 C C . LYS A 1 99 ? -7.039 -2.582 -9.929 1.00 96.50 99 LYS A C 1
ATOM 793 O O . LYS A 1 99 ? -7.531 -3.650 -9.584 1.00 96.50 99 LYS A O 1
ATOM 798 N N . SER A 1 100 ? -5.831 -2.480 -10.482 1.00 96.81 100 SER A N 1
ATOM 799 C CA . SER A 1 100 ? -4.984 -3.647 -10.761 1.00 96.81 100 SER A CA 1
ATOM 800 C C . SER A 1 100 ? -4.489 -4.354 -9.498 1.00 96.81 100 SER A C 1
ATOM 802 O O . SER A 1 100 ? -4.282 -5.561 -9.525 1.00 96.81 100 SER A O 1
ATOM 804 N N . MET A 1 101 ? -4.334 -3.611 -8.396 1.00 95.94 101 MET A N 1
ATOM 805 C CA . MET A 1 101 ? -3.828 -4.120 -7.118 1.00 95.94 101 MET A CA 1
ATOM 806 C C . MET A 1 101 ? -4.938 -4.447 -6.115 1.00 95.94 101 MET A C 1
ATOM 808 O O . MET A 1 101 ? -4.642 -4.816 -4.981 1.00 95.94 101 MET A O 1
ATOM 812 N N . LYS A 1 102 ? -6.214 -4.280 -6.485 1.00 95.25 102 LYS A N 1
ATOM 813 C CA . LYS A 1 102 ? -7.345 -4.377 -5.552 1.00 95.25 102 LYS A CA 1
ATOM 814 C C . LYS A 1 102 ? -7.388 -5.720 -4.820 1.00 95.25 102 LYS A C 1
ATOM 816 O O . LYS A 1 102 ? -7.587 -5.741 -3.607 1.00 95.25 102 LYS A O 1
ATOM 821 N N . ASP A 1 103 ? -7.209 -6.816 -5.548 1.00 97.00 103 ASP A N 1
ATOM 822 C CA . ASP A 1 103 ? -7.335 -8.160 -4.986 1.00 97.00 103 ASP A CA 1
ATOM 823 C C . ASP A 1 103 ? -6.158 -8.472 -4.053 1.00 97.00 103 ASP A C 1
ATOM 825 O O . ASP A 1 103 ? -6.364 -8.902 -2.921 1.00 97.00 103 ASP A O 1
ATOM 829 N N . GLN A 1 104 ? -4.935 -8.121 -4.458 1.00 96.31 104 GLN A N 1
ATOM 830 C CA . GLN A 1 104 ? -3.737 -8.250 -3.627 1.00 96.31 104 GLN A CA 1
ATOM 831 C C . GLN A 1 104 ? -3.836 -7.377 -2.373 1.00 96.31 104 GLN A C 1
ATOM 833 O O . GLN A 1 104 ? -3.505 -7.831 -1.283 1.00 96.31 104 GLN A O 1
ATOM 838 N N . GLN A 1 105 ? -4.335 -6.145 -2.499 1.00 95.50 105 GLN A N 1
ATOM 839 C CA . GLN A 1 105 ? -4.545 -5.253 -1.360 1.00 95.50 105 GLN A CA 1
ATOM 840 C C . GLN A 1 105 ? -5.576 -5.828 -0.384 1.00 95.50 105 GLN A C 1
ATOM 842 O O . GLN A 1 105 ? -5.405 -5.725 0.830 1.00 95.50 105 GLN A O 1
ATOM 847 N N . GLN A 1 106 ? -6.641 -6.448 -0.896 1.00 96.81 106 GLN A N 1
ATOM 848 C CA . GLN A 1 106 ? -7.635 -7.122 -0.070 1.00 96.81 106 GLN A CA 1
ATOM 849 C C . GLN A 1 106 ? -7.025 -8.313 0.677 1.00 96.81 106 GLN A C 1
ATOM 851 O O . GLN A 1 106 ? -7.309 -8.498 1.860 1.00 96.81 106 GLN A O 1
ATOM 856 N N . ASP A 1 107 ? -6.197 -9.108 0.009 1.00 97.56 107 ASP A N 1
ATOM 857 C CA . ASP A 1 107 ? -5.559 -10.275 0.614 1.00 97.56 107 ASP A CA 1
ATOM 858 C C . ASP A 1 107 ? -4.531 -9.870 1.672 1.00 97.56 107 ASP A C 1
ATOM 860 O O . ASP A 1 107 ? -4.544 -10.422 2.772 1.00 97.56 107 ASP A O 1
ATOM 864 N N . VAL A 1 108 ? -3.723 -8.841 1.398 1.00 97.19 108 VAL A N 1
ATOM 865 C CA . VAL A 1 108 ? -2.823 -8.234 2.390 1.00 97.19 108 VAL A CA 1
ATOM 866 C C . VAL A 1 108 ? -3.616 -7.730 3.590 1.00 97.19 108 VAL A C 1
ATOM 868 O O . VAL A 1 108 ? -3.267 -8.046 4.722 1.00 97.19 108 VAL A O 1
ATOM 871 N N . MET A 1 109 ? -4.718 -7.007 3.374 1.00 95.69 109 MET A N 1
ATOM 872 C CA . MET A 1 109 ? -5.536 -6.488 4.472 1.00 95.69 109 MET A CA 1
ATOM 873 C C . MET A 1 109 ? -6.154 -7.612 5.316 1.00 95.69 109 MET A C 1
ATOM 875 O O . MET A 1 109 ? -6.131 -7.551 6.542 1.00 95.69 109 MET A O 1
ATOM 879 N N . LYS A 1 110 ? -6.663 -8.677 4.685 1.00 96.62 110 LYS A N 1
ATOM 880 C CA . LYS A 1 110 ? -7.174 -9.860 5.398 1.00 96.62 110 LYS A CA 1
ATOM 881 C C . LYS A 1 110 ? -6.078 -10.580 6.177 1.00 96.62 110 LYS A C 1
ATOM 883 O O . LYS A 1 110 ? -6.337 -11.069 7.273 1.00 96.62 110 LYS A O 1
ATOM 888 N N . ALA A 1 111 ? -4.873 -10.670 5.620 1.00 96.94 111 ALA A N 1
ATOM 889 C CA . ALA A 1 111 ? -3.733 -11.253 6.312 1.00 96.94 111 ALA A CA 1
ATOM 890 C C . ALA A 1 111 ? -3.346 -10.406 7.533 1.00 96.94 111 ALA A C 1
ATOM 892 O O . ALA A 1 111 ? -3.230 -10.954 8.625 1.00 96.94 111 ALA A O 1
ATOM 893 N N . LEU A 1 112 ? -3.261 -9.080 7.374 1.00 96.88 112 LEU A N 1
ATOM 894 C CA . LEU A 1 112 ? -2.974 -8.140 8.460 1.00 96.88 112 LEU A CA 1
ATOM 895 C C . LEU A 1 112 ? -4.021 -8.203 9.575 1.00 96.88 112 LEU A C 1
ATOM 897 O O . LEU A 1 112 ? -3.660 -8.204 10.741 1.00 96.88 112 LEU A O 1
ATOM 901 N N . MET A 1 113 ? -5.311 -8.352 9.266 1.00 94.25 113 MET A N 1
ATOM 902 C CA . MET A 1 113 ? -6.343 -8.519 10.305 1.00 94.25 113 MET A CA 1
ATOM 903 C C . MET A 1 113 ? -6.117 -9.741 11.211 1.00 94.25 113 MET A C 1
ATOM 905 O O . MET A 1 113 ? -6.589 -9.750 12.347 1.00 94.25 113 MET A O 1
ATOM 909 N N . ASN A 1 114 ? -5.418 -10.768 10.725 1.00 94.81 114 ASN A N 1
ATOM 910 C CA . ASN A 1 114 ? -5.055 -11.951 11.509 1.00 94.81 114 ASN A CA 1
ATOM 911 C C . ASN A 1 114 ? -3.666 -11.834 12.156 1.00 94.81 114 ASN A C 1
ATOM 913 O O . ASN A 1 114 ? -3.260 -12.731 12.893 1.00 94.81 114 ASN A O 1
ATOM 917 N N . ASP A 1 115 ? -2.935 -10.759 11.870 1.00 97.69 115 ASP A N 1
ATOM 918 C CA . ASP A 1 115 ? -1.611 -10.510 12.411 1.00 97.69 115 ASP A CA 1
ATOM 919 C C . ASP A 1 115 ? -1.694 -9.832 13.785 1.00 97.69 115 ASP A C 1
ATOM 921 O O . ASP A 1 115 ? -2.415 -8.854 13.988 1.00 97.69 115 ASP A O 1
ATOM 925 N N . SER A 1 116 ? -0.929 -10.352 14.744 1.00 96.38 116 SER A N 1
ATOM 926 C CA . SER A 1 116 ? -0.970 -9.883 16.132 1.00 96.38 116 SER A CA 1
ATOM 927 C C . SER A 1 116 ? -0.468 -8.449 16.329 1.00 96.38 116 SER A C 1
ATOM 929 O O . SER A 1 116 ? -0.967 -7.761 17.220 1.00 96.38 116 SER A O 1
ATOM 931 N N . SER A 1 117 ? 0.501 -7.969 15.534 1.00 97.12 117 SER A N 1
ATOM 932 C CA . SER A 1 117 ? 0.981 -6.593 15.691 1.00 97.12 117 SER A CA 1
ATOM 933 C C . SER A 1 117 ? -0.024 -5.610 15.111 1.00 97.12 117 SER A C 1
ATOM 935 O O . SER A 1 117 ? -0.328 -4.610 15.756 1.00 97.12 117 SER A O 1
ATOM 937 N N . PHE A 1 118 ? -0.618 -5.933 13.960 1.00 96.62 118 PHE A N 1
ATOM 938 C CA . PHE A 1 118 ? -1.695 -5.120 13.395 1.00 96.62 118 PHE A CA 1
ATOM 939 C C . PHE A 1 118 ? -2.940 -5.102 14.297 1.00 96.62 118 PHE A C 1
ATOM 941 O O . PHE A 1 118 ? -3.542 -4.050 14.498 1.00 96.62 118 PHE A O 1
ATOM 948 N N . GLN A 1 119 ? -3.309 -6.233 14.907 1.00 95.12 119 GLN A N 1
ATOM 949 C CA . GLN A 1 119 ? -4.396 -6.279 15.893 1.00 95.12 119 GLN A CA 1
ATOM 950 C C . GLN A 1 119 ? -4.133 -5.358 17.086 1.00 95.12 119 GLN A C 1
ATOM 952 O O . GLN A 1 119 ? -5.040 -4.648 17.512 1.00 95.12 119 GLN A O 1
ATOM 957 N N . LYS A 1 120 ? -2.895 -5.308 17.585 1.00 96.69 120 LYS A N 1
ATOM 958 C CA . LYS A 1 120 ? -2.525 -4.393 18.667 1.00 96.69 120 LYS A CA 1
ATOM 959 C C . LYS A 1 120 ? -2.656 -2.923 18.256 1.00 96.69 120 LYS A C 1
ATOM 961 O O . LYS A 1 120 ? -3.192 -2.123 19.016 1.00 96.69 120 LYS A O 1
ATOM 966 N N . GLU A 1 121 ? -2.227 -2.568 17.047 1.00 96.12 121 GLU A N 1
ATOM 967 C CA . GLU A 1 121 ? -2.441 -1.217 16.508 1.00 96.12 121 GLU A CA 1
ATOM 968 C C . GLU A 1 121 ? -3.939 -0.890 16.383 1.00 96.12 121 GLU A C 1
ATOM 970 O O . GLU A 1 121 ? -4.359 0.234 16.664 1.00 96.12 121 GLU A O 1
ATOM 975 N N . MET A 1 122 ? -4.772 -1.874 16.023 1.00 93.94 122 MET A N 1
ATOM 976 C CA . MET A 1 122 ? -6.228 -1.713 16.003 1.00 93.94 122 MET A CA 1
ATOM 977 C C . MET A 1 122 ? -6.820 -1.534 17.405 1.00 93.94 122 MET A C 1
ATOM 979 O O . MET A 1 122 ? -7.710 -0.705 17.575 1.00 93.94 122 MET A O 1
ATOM 983 N N . GLU A 1 123 ? -6.336 -2.250 18.421 1.00 94.25 123 GLU A N 1
ATOM 984 C CA . GLU A 1 123 ? -6.747 -2.034 19.817 1.00 94.25 123 GLU A CA 1
ATOM 985 C C . GLU A 1 123 ? -6.423 -0.611 20.283 1.00 94.25 123 GLU A C 1
ATOM 987 O O . GLU A 1 123 ? -7.273 0.058 20.874 1.00 94.25 123 GLU A O 1
ATOM 992 N N . GLU A 1 124 ? -5.226 -0.116 19.967 1.00 95.50 124 GLU A N 1
ATOM 993 C CA . GLU A 1 124 ? -4.824 1.260 20.266 1.00 95.50 124 GLU A CA 1
ATOM 994 C C . GLU A 1 124 ? -5.706 2.278 19.526 1.00 95.50 124 GLU A C 1
ATOM 996 O O . GLU A 1 124 ? -6.153 3.260 20.126 1.00 95.50 124 GLU A O 1
ATOM 1001 N N . PHE A 1 125 ? -6.028 2.018 18.254 1.00 94.00 125 PHE A N 1
ATOM 1002 C CA . PHE A 1 125 ? -6.951 2.833 17.461 1.00 94.00 125 PHE A CA 1
ATOM 1003 C C . PHE A 1 125 ? -8.364 2.875 18.069 1.00 94.00 125 PHE A C 1
ATOM 1005 O O . PHE A 1 125 ? -8.925 3.954 18.263 1.00 94.00 125 PHE A O 1
ATOM 1012 N N . PHE A 1 126 ? -8.938 1.728 18.444 1.00 92.75 126 PHE A N 1
ATOM 1013 C CA . PHE A 1 126 ? -10.256 1.673 19.092 1.00 92.75 126 PHE A CA 1
ATOM 1014 C C . PHE A 1 126 ? -10.253 2.235 20.518 1.00 92.75 126 PHE A C 1
ATOM 1016 O O . PHE A 1 126 ? -11.291 2.676 21.013 1.00 92.75 126 PHE A O 1
ATOM 1023 N N . GLY A 1 127 ? -9.093 2.264 21.170 1.00 93.44 127 GLY A N 1
ATOM 1024 C CA . GLY A 1 127 ? -8.897 2.897 22.467 1.00 93.44 127 GLY A CA 1
ATOM 1025 C C . GLY A 1 127 ? -8.889 4.426 22.423 1.00 93.44 127 GLY A C 1
ATOM 1026 O O . GLY A 1 127 ? -8.889 5.048 23.485 1.00 93.44 127 GLY A O 1
ATOM 1027 N N . GLN A 1 128 ? -8.896 5.057 21.245 1.00 96.56 128 GLN A N 1
ATOM 1028 C CA . GLN A 1 128 ? -8.870 6.516 21.135 1.00 96.56 128 GLN A CA 1
ATOM 1029 C C . GLN A 1 128 ? -10.149 7.169 21.704 1.00 96.56 128 GLN A C 1
ATOM 1031 O O . GLN A 1 128 ? -11.237 6.598 21.589 1.00 96.56 128 GLN A O 1
ATOM 1036 N N . PRO A 1 129 ? -10.066 8.391 22.274 1.00 95.69 129 PRO A N 1
ATOM 1037 C CA . PRO A 1 129 ? -11.206 9.062 22.911 1.00 95.69 129 PRO A CA 1
ATOM 1038 C C . PRO A 1 129 ? -12.458 9.178 22.030 1.00 95.69 129 PRO A C 1
ATOM 1040 O O . PRO A 1 129 ? -13.575 8.998 22.516 1.00 95.69 129 PRO A O 1
ATOM 1043 N N . ASP A 1 130 ? -12.288 9.429 20.730 1.00 94.81 130 ASP A N 1
ATOM 1044 C CA . ASP A 1 130 ? -13.411 9.541 19.793 1.00 94.81 130 ASP A CA 1
ATOM 1045 C C . ASP A 1 130 ? -14.142 8.204 19.606 1.00 94.81 130 ASP A C 1
ATOM 1047 O O . ASP A 1 130 ? -15.375 8.168 19.557 1.00 94.81 130 ASP A O 1
ATOM 1051 N N . MET A 1 131 ? -13.399 7.095 19.569 1.00 94.62 131 MET A N 1
ATOM 1052 C CA . MET A 1 131 ? -13.964 5.745 19.488 1.00 94.62 131 MET A CA 1
ATOM 1053 C C . MET A 1 131 ? -14.641 5.347 20.797 1.00 94.62 131 MET A C 1
ATOM 1055 O O . MET A 1 131 ? -15.756 4.821 20.777 1.00 94.62 131 MET A O 1
ATOM 1059 N N . GLN A 1 132 ? -14.046 5.692 21.941 1.00 93.12 132 GLN A N 1
ATOM 1060 C CA . GLN A 1 132 ? -14.683 5.496 23.245 1.00 93.12 132 GLN A CA 1
ATOM 1061 C C . GLN A 1 132 ? -16.009 6.262 23.353 1.00 93.12 132 GLN A C 1
ATOM 1063 O O . GLN A 1 132 ? -16.999 5.710 23.826 1.00 93.12 132 GLN A O 1
ATOM 1068 N N . LYS A 1 133 ? -16.076 7.499 22.848 1.00 95.62 133 LYS A N 1
ATOM 1069 C CA . LYS A 1 133 ? -17.309 8.302 22.838 1.00 95.62 133 LYS A CA 1
ATOM 1070 C C . LYS A 1 133 ? -18.397 7.706 21.940 1.00 95.62 133 LYS A C 1
ATOM 1072 O O . LYS A 1 133 ? -19.583 7.735 22.286 1.00 95.62 133 LYS A O 1
ATOM 1077 N N . GLN A 1 134 ? -18.020 7.148 20.789 1.00 94.19 134 GLN A N 1
ATOM 1078 C CA . GLN A 1 134 ? -18.960 6.401 19.950 1.00 94.19 134 GLN A CA 1
ATOM 1079 C C . GLN A 1 134 ? -19.466 5.145 20.667 1.00 94.19 134 GLN A C 1
ATOM 1081 O O . GLN A 1 134 ? -20.672 4.895 20.672 1.00 94.19 134 GLN A O 1
ATOM 1086 N N . MET A 1 135 ? -18.579 4.407 21.338 1.00 92.25 135 MET A N 1
ATOM 1087 C CA . MET A 1 135 ? -18.954 3.246 22.147 1.00 92.25 135 MET A CA 1
ATOM 1088 C C . MET A 1 135 ? -19.902 3.631 23.293 1.00 92.25 135 MET A C 1
ATOM 1090 O O . MET A 1 135 ? -20.915 2.967 23.501 1.00 92.25 135 MET A O 1
ATOM 1094 N N . GLU A 1 136 ? -19.644 4.740 23.990 1.00 93.19 136 GLU A N 1
ATOM 1095 C CA . GLU A 1 136 ? -20.538 5.283 25.019 1.00 93.19 136 GLU A CA 1
ATOM 1096 C C . GLU A 1 136 ? -21.929 5.591 24.448 1.00 93.19 136 GLU A C 1
ATOM 1098 O O . GLU A 1 136 ? -22.946 5.195 25.020 1.00 93.19 136 GLU A O 1
ATOM 1103 N N . THR A 1 137 ? -21.982 6.225 23.276 1.00 95.00 137 THR A N 1
ATOM 1104 C CA . THR A 1 137 ? -23.243 6.536 22.586 1.00 95.00 137 THR A CA 1
ATOM 1105 C C . THR A 1 137 ? -24.026 5.263 22.247 1.00 95.00 137 THR A C 1
ATOM 1107 O O . THR A 1 137 ? -25.244 5.212 22.430 1.00 95.00 137 THR A O 1
ATOM 1110 N N . ILE A 1 138 ? -23.337 4.208 21.798 1.00 93.50 138 ILE A N 1
ATOM 1111 C CA . ILE A 1 138 ? -23.945 2.900 21.517 1.00 93.50 138 ILE A CA 1
ATOM 1112 C C . ILE A 1 138 ? -24.467 2.262 22.809 1.00 93.50 138 ILE A C 1
ATOM 1114 O O . ILE A 1 138 ? -25.600 1.772 22.832 1.00 93.50 138 ILE A O 1
ATOM 1118 N N . MET A 1 139 ? -23.698 2.309 23.899 1.00 91.50 139 MET A N 1
ATOM 1119 C CA . MET A 1 139 ? -24.120 1.773 25.197 1.00 91.50 139 MET A CA 1
ATOM 1120 C C . MET A 1 139 ? -25.334 2.510 25.775 1.00 91.50 139 MET A C 1
ATOM 1122 O O . MET A 1 139 ? -26.187 1.905 26.419 1.00 91.50 139 MET A O 1
ATOM 1126 N N . GLN A 1 140 ? -25.459 3.806 25.502 1.00 92.56 140 GLN A N 1
ATOM 1127 C CA . GLN A 1 140 ? -26.602 4.620 25.918 1.00 92.56 140 GLN A CA 1
ATOM 1128 C C . GLN A 1 140 ? -27.791 4.551 24.944 1.00 92.56 140 GLN A C 1
ATOM 1130 O O . GLN A 1 140 ? -28.835 5.168 25.203 1.00 92.56 140 GLN A O 1
ATOM 1135 N N . SER A 1 141 ? -27.660 3.807 23.841 1.00 95.25 141 SER A N 1
ATOM 1136 C CA . SER A 1 141 ? -28.728 3.638 22.858 1.00 95.25 141 SER A CA 1
ATOM 1137 C C . SER A 1 141 ? -29.954 2.957 23.471 1.00 95.25 141 SER A C 1
ATOM 1139 O O . SER A 1 141 ? -29.858 2.147 24.394 1.00 95.25 141 SER A O 1
ATOM 1141 N N . GLY A 1 142 ? -31.138 3.261 22.934 1.00 93.75 142 GLY A N 1
ATOM 1142 C CA . GLY A 1 142 ? -32.391 2.676 23.423 1.00 93.75 142 GLY A CA 1
ATOM 1143 C C . GLY A 1 142 ? -32.423 1.143 23.360 1.00 93.75 142 GLY A C 1
ATOM 1144 O O . GLY A 1 142 ? -33.050 0.520 24.210 1.00 93.75 142 GLY A O 1
ATOM 1145 N N . ASN A 1 143 ? -31.723 0.529 22.399 1.00 92.56 143 ASN A N 1
ATOM 1146 C CA . ASN A 1 143 ? -31.629 -0.929 22.293 1.00 92.56 143 ASN A CA 1
ATOM 1147 C C . ASN A 1 143 ? -30.771 -1.518 23.416 1.00 92.56 143 ASN A C 1
ATOM 1149 O O . ASN A 1 143 ? -31.203 -2.461 24.071 1.00 92.56 143 ASN A O 1
ATOM 1153 N N . MET A 1 144 ? -29.599 -0.930 23.684 1.00 93.31 144 MET A N 1
ATOM 1154 C CA . MET A 1 144 ? -28.736 -1.406 24.766 1.00 93.31 144 MET A CA 1
ATOM 1155 C C . MET A 1 144 ? -29.380 -1.187 26.138 1.00 93.31 144 MET A C 1
ATOM 1157 O O . MET A 1 144 ? -29.315 -2.064 26.992 1.00 93.31 144 MET A O 1
ATOM 1161 N N . LYS A 1 145 ? -30.088 -0.067 26.330 1.00 92.38 145 LYS A N 1
ATOM 1162 C CA . LYS A 1 145 ? -30.864 0.184 27.554 1.00 92.38 145 LYS A CA 1
ATOM 1163 C C . LYS A 1 145 ? -31.904 -0.903 27.820 1.00 92.38 145 LYS A C 1
ATOM 1165 O O . LYS A 1 145 ? -31.997 -1.350 28.953 1.00 92.38 145 LYS A O 1
ATOM 1170 N N . LYS A 1 146 ? -32.631 -1.376 26.800 1.00 95.06 146 LYS A N 1
ATOM 1171 C CA . LYS A 1 146 ? -33.605 -2.474 26.954 1.00 95.06 146 LYS A CA 1
ATOM 1172 C C . LYS A 1 146 ? -32.949 -3.791 27.370 1.00 95.06 146 LYS A C 1
ATOM 1174 O O . LYS A 1 146 ? -33.458 -4.465 28.260 1.00 95.06 146 LYS A O 1
ATOM 1179 N N . GLU A 1 147 ? -31.823 -4.153 26.756 1.00 93.38 147 GLU A N 1
ATOM 1180 C CA . GLU A 1 147 ? -31.074 -5.354 27.157 1.00 93.38 147 GLU A CA 1
ATOM 1181 C C . GLU A 1 147 ? -30.511 -5.215 28.576 1.00 93.38 147 GLU A C 1
ATOM 1183 O O . GLU A 1 147 ? -30.545 -6.161 29.361 1.00 93.38 147 GLU A O 1
ATOM 1188 N N . MET A 1 148 ? -30.068 -4.014 28.948 1.00 91.88 148 MET A N 1
ATOM 1189 C CA . MET A 1 148 ? -29.589 -3.727 30.295 1.00 91.88 148 MET A CA 1
ATOM 1190 C C . MET A 1 148 ? -30.724 -3.769 31.328 1.00 91.88 148 MET A C 1
ATOM 1192 O O . MET A 1 148 ? -30.554 -4.357 32.391 1.00 91.88 148 MET A O 1
ATOM 1196 N N . GLU A 1 149 ? -31.905 -3.231 31.012 1.00 93.06 149 GLU A N 1
ATOM 1197 C CA . GLU A 1 149 ? -33.115 -3.359 31.834 1.00 93.06 149 GLU A CA 1
ATOM 1198 C C . GLU A 1 149 ? -33.492 -4.828 32.039 1.00 93.06 149 GLU A C 1
ATOM 1200 O O . GLU A 1 149 ? -33.756 -5.242 33.168 1.00 93.06 149 GLU A O 1
ATOM 1205 N N . LYS A 1 150 ? -33.460 -5.635 30.974 1.00 95.25 150 LYS A N 1
ATOM 1206 C CA . LYS A 1 150 ? -33.723 -7.075 31.045 1.00 95.25 150 LYS A CA 1
ATOM 1207 C C . LYS A 1 150 ? -32.693 -7.799 31.916 1.00 95.25 150 LYS A C 1
ATOM 1209 O O . LYS A 1 150 ? -33.079 -8.549 32.807 1.00 95.25 150 LYS A O 1
ATOM 1214 N N . MET A 1 151 ? -31.402 -7.523 31.732 1.00 92.88 151 MET A N 1
ATOM 1215 C CA . MET A 1 151 ? -30.332 -8.088 32.561 1.00 92.88 151 MET A CA 1
ATOM 1216 C C . MET A 1 151 ? -30.503 -7.714 34.040 1.00 92.88 151 MET A C 1
ATOM 1218 O O . MET A 1 151 ? -30.313 -8.554 34.922 1.00 92.88 151 MET A O 1
ATOM 1222 N N . VAL A 1 152 ? -30.895 -6.470 34.332 1.00 92.56 152 VAL A N 1
ATOM 1223 C CA . VAL A 1 152 ? -31.194 -6.017 35.699 1.00 92.56 152 VAL A CA 1
ATOM 1224 C C . VAL A 1 152 ? -32.401 -6.763 36.265 1.00 92.56 152 VAL A C 1
ATOM 1226 O O . VAL A 1 152 ? -32.334 -7.237 37.399 1.00 92.56 152 VAL A O 1
ATOM 1229 N N . GLN A 1 153 ? -33.476 -6.926 35.491 1.00 90.88 153 GLN A N 1
ATOM 1230 C CA . GLN A 1 153 ? -34.650 -7.699 35.908 1.00 90.88 153 GLN A CA 1
ATOM 1231 C C . GLN A 1 153 ? -34.288 -9.159 36.212 1.00 90.88 153 GLN A C 1
ATOM 1233 O O . GLN A 1 153 ? -34.677 -9.679 37.260 1.00 90.88 153 GLN A O 1
ATOM 1238 N N . GLU A 1 154 ? -33.505 -9.805 35.347 1.00 91.94 154 GLU A N 1
ATOM 1239 C CA . GLU A 1 154 ? -33.026 -11.179 35.538 1.00 91.94 154 GLU A CA 1
ATOM 1240 C C . GLU A 1 154 ? -32.124 -11.298 36.774 1.00 91.94 154 GLU A C 1
ATOM 1242 O O . GLU A 1 154 ? -32.264 -12.231 37.565 1.00 91.94 154 GLU A O 1
ATOM 1247 N N . THR A 1 155 ? -31.247 -10.314 36.996 1.00 90.31 155 THR A N 1
ATOM 1248 C CA . THR A 1 155 ? -30.347 -10.266 38.156 1.00 90.31 155 THR A CA 1
ATOM 1249 C C . THR A 1 155 ? -31.126 -10.103 39.461 1.00 90.31 155 THR A C 1
ATOM 1251 O O . THR A 1 155 ? -30.890 -10.838 40.417 1.00 90.31 155 THR A O 1
ATOM 1254 N N . ILE A 1 156 ? -32.089 -9.178 39.517 1.00 87.56 156 ILE A N 1
ATOM 1255 C CA . ILE A 1 156 ? -32.945 -8.979 40.697 1.00 87.56 156 ILE A CA 1
ATOM 1256 C C . ILE A 1 156 ? -33.788 -10.228 40.977 1.00 87.56 156 ILE A C 1
ATOM 1258 O O . ILE A 1 156 ? -33.941 -10.622 42.133 1.00 87.56 156 ILE A O 1
ATOM 1262 N N . SER A 1 157 ? -34.287 -10.874 39.924 1.00 84.81 157 SER A N 1
ATOM 1263 C CA . SER A 1 157 ? -35.095 -12.095 40.025 1.00 84.81 157 SER A CA 1
ATOM 1264 C C . SER A 1 157 ? -34.260 -13.352 40.293 1.00 84.81 157 SER A C 1
ATOM 1266 O O . SER A 1 157 ? -34.823 -14.434 40.450 1.00 84.81 157 SER A O 1
ATOM 1268 N N . SER A 1 158 ? -32.927 -13.239 40.346 1.00 90.50 158 SER A N 1
ATOM 1269 C CA . SER A 1 158 ? -32.044 -14.375 40.584 1.00 90.50 158 SER A CA 1
ATOM 1270 C C . SER A 1 158 ? -32.232 -14.916 42.004 1.00 90.50 158 SER A C 1
ATOM 1272 O O . SER A 1 158 ? -32.006 -14.177 42.971 1.00 90.50 158 SER A O 1
ATOM 1274 N N . PRO A 1 159 ? -32.547 -16.215 42.174 1.00 86.44 159 PRO A N 1
ATOM 1275 C CA . PRO A 1 159 ? -32.687 -16.836 43.493 1.00 86.44 159 PRO A CA 1
ATOM 1276 C C . PRO A 1 159 ? -31.442 -16.668 44.378 1.00 86.44 159 PRO A C 1
ATOM 1278 O O . PRO A 1 159 ? -31.551 -16.567 45.598 1.00 86.44 159 PRO A O 1
ATOM 1281 N N . LEU A 1 160 ? -30.256 -16.572 43.763 1.00 82.06 160 LEU A N 1
ATOM 1282 C CA . LEU A 1 160 ? -28.982 -16.358 44.460 1.00 82.06 160 LEU A CA 1
ATOM 1283 C C . LEU A 1 160 ? -28.895 -14.980 45.133 1.00 82.06 160 LEU A C 1
ATOM 1285 O O . LEU A 1 160 ? -28.213 -14.826 46.146 1.00 82.06 160 LEU A O 1
ATOM 1289 N N . LEU A 1 161 ? -29.567 -13.973 44.570 1.00 86.44 161 LEU A N 1
ATOM 1290 C CA . LEU A 1 161 ? -29.597 -12.611 45.103 1.00 86.44 161 LEU A CA 1
ATOM 1291 C C . LEU A 1 161 ? -30.868 -12.328 45.901 1.00 86.44 161 LEU A C 1
ATOM 1293 O O . LEU A 1 161 ? -30.858 -11.447 46.757 1.00 86.44 161 LEU A O 1
ATOM 1297 N N . GLN A 1 162 ? -31.928 -13.108 45.694 1.00 83.38 162 GLN A N 1
ATOM 1298 C CA . GLN A 1 162 ? -33.202 -12.970 46.394 1.00 83.38 162 GLN A CA 1
ATOM 1299 C C . GLN A 1 162 ? -33.040 -12.995 47.923 1.00 83.38 162 GLN A C 1
ATOM 1301 O O . GLN A 1 162 ? -33.642 -12.171 48.608 1.00 83.38 162 GLN A O 1
ATOM 1306 N N . ALA A 1 163 ? -32.172 -13.861 48.459 1.00 84.88 163 ALA A N 1
ATOM 1307 C CA . ALA A 1 163 ? -31.865 -13.900 49.892 1.00 84.88 163 ALA A CA 1
ATOM 1308 C C . ALA A 1 163 ? -31.200 -12.602 50.395 1.00 84.88 163 ALA A C 1
ATOM 1310 O O . ALA A 1 163 ? -31.578 -12.080 51.443 1.00 84.88 163 ALA A O 1
ATOM 1311 N N . LYS A 1 164 ? -30.264 -12.029 49.623 1.00 84.25 164 LYS A N 1
ATOM 1312 C CA . LYS A 1 164 ? -29.627 -10.741 49.957 1.00 84.25 164 LYS A CA 1
ATOM 1313 C C . LYS A 1 164 ? -30.626 -9.588 49.903 1.00 84.25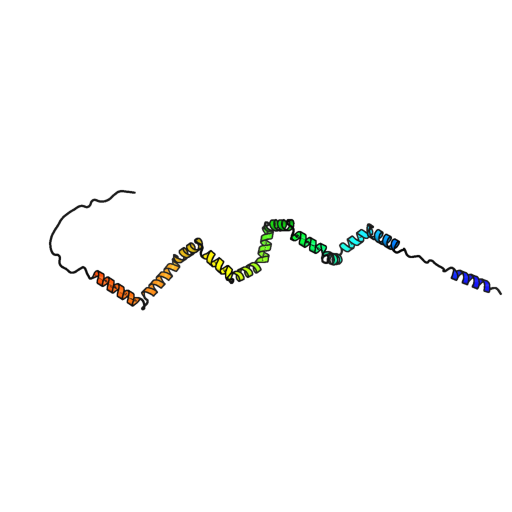 164 LYS A C 1
ATOM 1315 O O . LYS A 1 164 ? -30.593 -8.710 50.759 1.00 84.25 164 LYS A O 1
ATOM 1320 N N . TRP A 1 165 ? -31.530 -9.595 48.923 1.00 84.81 165 TRP A N 1
ATOM 1321 C CA . TRP A 1 165 ? -32.592 -8.594 48.830 1.00 84.81 165 TRP A CA 1
ATOM 1322 C C . TRP A 1 165 ? -33.551 -8.675 50.017 1.00 84.81 165 TRP A C 1
ATOM 1324 O O . TRP A 1 165 ? -33.876 -7.645 50.600 1.00 84.81 165 TRP A O 1
ATOM 1334 N N . GLN A 1 166 ? -33.949 -9.883 50.420 1.00 82.44 166 GLN A N 1
ATOM 1335 C CA . GLN A 1 166 ? -34.777 -10.093 51.610 1.00 82.44 166 GLN A CA 1
ATOM 1336 C C . GLN A 1 166 ? -34.084 -9.588 52.881 1.00 82.44 166 GLN A C 1
ATOM 1338 O O . GLN A 1 166 ? -34.699 -8.860 53.655 1.00 82.44 166 GLN A O 1
ATOM 1343 N N . GLU A 1 167 ? -32.796 -9.891 53.064 1.00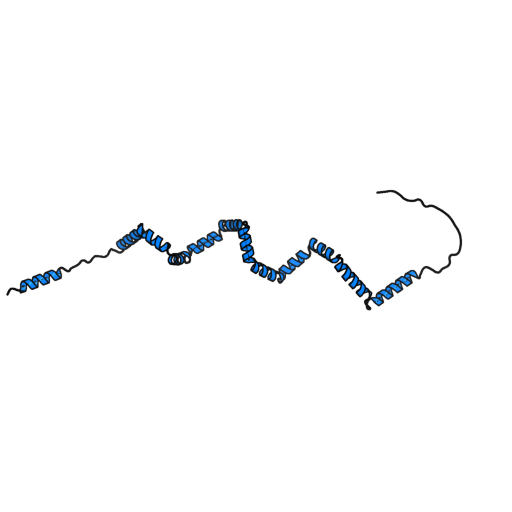 85.69 167 GLU A N 1
ATOM 1344 C CA . GLU A 1 167 ? -32.016 -9.414 54.212 1.00 85.69 167 GLU A CA 1
ATOM 1345 C C . GLU A 1 167 ? -31.918 -7.878 54.256 1.00 85.69 167 GLU A C 1
ATOM 1347 O O . GLU A 1 167 ? -32.095 -7.266 55.311 1.00 85.69 167 GLU A O 1
ATOM 1352 N N . LEU A 1 168 ? -31.680 -7.233 53.107 1.00 85.25 168 LEU A N 1
ATOM 1353 C CA . LEU A 1 168 ? -31.636 -5.771 53.002 1.00 85.25 168 LEU A CA 1
ATOM 1354 C C . LEU A 1 168 ? -32.994 -5.126 53.307 1.00 85.25 168 LEU A C 1
ATOM 1356 O O . LEU A 1 168 ? -33.043 -4.107 53.998 1.00 85.25 168 LEU A O 1
ATOM 1360 N N . ILE A 1 169 ? -34.092 -5.720 52.830 1.00 85.38 169 ILE A N 1
ATOM 1361 C CA . ILE A 1 169 ? -35.456 -5.249 53.114 1.00 85.38 169 ILE A CA 1
ATOM 1362 C C . ILE A 1 169 ? -35.765 -5.374 54.611 1.00 85.38 169 ILE A C 1
ATOM 1364 O O . ILE A 1 169 ? -36.301 -4.432 55.196 1.00 85.38 169 ILE A O 1
ATOM 1368 N N . MET A 1 170 ? -35.388 -6.490 55.245 1.00 85.19 170 MET A N 1
ATOM 1369 C CA . MET A 1 170 ? -35.563 -6.686 56.688 1.00 85.19 170 MET A CA 1
ATOM 1370 C C . MET A 1 170 ? -34.776 -5.647 57.496 1.00 85.19 170 MET A C 1
ATOM 1372 O O . MET A 1 170 ? -35.371 -4.949 58.313 1.00 85.19 170 MET A O 1
ATOM 1376 N N . LYS A 1 171 ? -33.487 -5.441 57.193 1.00 86.19 171 LYS A N 1
ATOM 1377 C CA . LYS A 1 171 ? -32.651 -4.415 57.849 1.00 86.19 171 LYS A CA 1
ATOM 1378 C C . LYS A 1 171 ? -33.197 -2.994 57.673 1.00 86.19 171 LYS A C 1
ATOM 1380 O O . LYS A 1 171 ? -33.153 -2.192 58.604 1.00 86.19 171 LYS A O 1
ATOM 1385 N N . ALA A 1 172 ? -33.729 -2.663 56.494 1.00 84.25 172 ALA A N 1
ATOM 1386 C CA . ALA A 1 172 ? -34.339 -1.357 56.240 1.00 84.25 172 ALA A CA 1
ATOM 1387 C C . ALA A 1 172 ? -35.663 -1.164 57.003 1.00 84.25 172 ALA A C 1
ATOM 1389 O O . ALA A 1 172 ? -35.956 -0.061 57.471 1.00 84.25 172 ALA A O 1
ATOM 1390 N N . GLY A 1 173 ? -36.456 -2.231 57.144 1.00 81.38 173 GLY A N 1
ATOM 1391 C CA . GLY A 1 173 ? -37.670 -2.247 57.961 1.00 81.38 173 GLY A CA 1
ATOM 1392 C C . GLY A 1 173 ? -37.372 -2.108 59.454 1.00 81.38 173 GLY A C 1
ATOM 1393 O O . GLY A 1 173 ? -38.020 -1.318 60.135 1.00 81.38 173 GLY A O 1
ATOM 1394 N N . GLU A 1 174 ? -36.340 -2.791 59.946 1.00 72.19 174 GLU A N 1
ATOM 1395 C CA . GLU A 1 174 ? -35.858 -2.678 61.328 1.00 72.19 174 GLU A CA 1
ATOM 1396 C C . GLU A 1 174 ? -35.338 -1.265 61.637 1.00 72.19 174 GLU A C 1
ATOM 1398 O O . GLU A 1 174 ? -35.663 -0.703 62.683 1.00 72.19 174 GLU A O 1
ATOM 1403 N N . ALA A 1 175 ? -34.635 -0.629 60.693 1.00 59.59 175 ALA A N 1
ATOM 1404 C CA . ALA A 1 175 ? -34.183 0.757 60.825 1.00 59.59 175 ALA A CA 1
ATOM 1405 C C . ALA A 1 175 ? -35.335 1.786 60.838 1.00 59.59 175 ALA A C 1
ATOM 1407 O O . ALA A 1 175 ? -35.194 2.852 61.437 1.00 59.59 175 ALA A O 1
ATOM 1408 N N . LYS A 1 176 ? -36.487 1.483 60.218 1.00 56.44 176 LYS A N 1
ATOM 1409 C CA . LYS A 1 176 ? -37.695 2.336 60.258 1.00 56.44 176 LYS A CA 1
ATOM 1410 C C . LYS A 1 176 ? -38.666 1.996 61.397 1.00 56.44 176 LYS A C 1
ATOM 1412 O O . LYS A 1 176 ? -39.517 2.821 61.719 1.00 56.44 176 LYS A O 1
ATOM 1417 N N . GLY A 1 177 ? -38.536 0.831 62.032 1.00 49.94 177 GLY A N 1
ATOM 1418 C CA . GLY A 1 177 ? -39.371 0.395 63.159 1.00 49.94 177 GLY A CA 1
ATOM 1419 C C . GLY A 1 177 ? -38.963 0.957 64.527 1.00 49.94 177 GLY A C 1
ATOM 1420 O O . GLY A 1 177 ? -39.690 0.773 65.498 1.00 49.94 177 GLY A O 1
ATOM 1421 N N . GLY A 1 178 ? -37.826 1.655 64.620 1.00 49.66 178 GLY A N 1
ATOM 1422 C CA . GLY A 1 178 ? -37.271 2.154 65.884 1.00 49.66 178 GLY A CA 1
ATOM 1423 C C . GLY A 1 178 ? -37.787 3.513 66.375 1.00 49.66 178 GLY A C 1
ATOM 1424 O O . GLY A 1 178 ? -37.386 3.942 67.454 1.00 49.66 178 GLY A O 1
ATOM 1425 N N . GLN A 1 179 ? -38.652 4.215 65.631 1.00 47.78 179 GLN A N 1
ATOM 1426 C CA . GLN A 1 179 ? -39.087 5.564 66.025 1.00 47.78 179 GLN A CA 1
ATOM 1427 C C . GLN A 1 179 ? -40.541 5.876 65.640 1.00 47.78 179 GLN A C 1
ATOM 1429 O O . GLN A 1 179 ? -40.819 6.826 64.918 1.00 47.78 179 GLN A O 1
ATOM 1434 N N . SER A 1 180 ? -41.498 5.090 66.134 1.00 47.41 180 SER A N 1
ATOM 1435 C CA . SER A 1 180 ? -42.886 5.552 66.292 1.00 47.41 180 SER A CA 1
ATOM 1436 C C . SER A 1 180 ? -43.641 4.645 67.261 1.00 47.41 180 SER A C 1
ATOM 1438 O O . SER A 1 180 ? -44.086 3.560 66.901 1.00 47.41 180 SER A O 1
ATOM 1440 N N . GLY A 1 181 ? -43.759 5.079 68.516 1.00 45.41 181 GLY A N 1
ATOM 1441 C CA . GLY A 1 181 ? -44.547 4.363 69.519 1.00 45.41 181 GLY A CA 1
ATOM 1442 C C . GLY A 1 181 ? -44.213 4.761 70.950 1.00 45.41 181 GLY A C 1
ATOM 1443 O O . GLY A 1 181 ? -43.773 3.923 71.727 1.00 45.41 181 GLY A O 1
ATOM 1444 N N . GLY A 1 182 ? -44.388 6.036 71.314 1.00 41.94 182 GLY A N 1
ATOM 1445 C CA . GLY A 1 182 ? -44.045 6.487 72.665 1.00 41.94 182 GLY A CA 1
ATOM 1446 C C . GLY A 1 182 ? -44.481 7.902 73.036 1.00 41.94 182 GLY A C 1
ATOM 1447 O O . GLY A 1 182 ? -43.636 8.743 73.291 1.00 41.94 182 GLY A O 1
ATOM 1448 N N . LYS A 1 183 ? -45.801 8.123 73.113 1.00 44.62 183 LYS A N 1
ATOM 1449 C CA . LYS A 1 183 ? -46.477 8.993 74.099 1.00 44.62 183 LYS A CA 1
ATOM 1450 C C . LYS A 1 183 ? -45.973 10.449 74.228 1.00 44.62 183 LYS A C 1
ATOM 1452 O O . LYS A 1 183 ? -45.162 10.764 75.089 1.00 44.62 183 LYS A O 1
ATOM 1457 N N . GLY A 1 184 ? -46.593 11.356 73.474 1.00 32.22 184 GLY A N 1
ATOM 1458 C CA . GLY A 1 184 ? -46.559 12.800 73.729 1.00 32.22 184 GLY A CA 1
ATOM 1459 C C . GLY A 1 184 ? -47.966 13.374 73.615 1.00 32.22 184 GLY A C 1
ATOM 1460 O O . GLY A 1 184 ? -48.454 13.595 72.513 1.00 32.22 184 GLY A O 1
ATOM 1461 N N . GLY A 1 185 ? -48.644 13.526 74.751 1.00 38.81 185 GLY A N 1
ATOM 1462 C CA . GLY A 1 185 ? -49.898 14.262 74.840 1.00 38.81 185 GLY A CA 1
ATOM 1463 C C . GLY A 1 185 ? -49.638 15.729 75.168 1.00 38.81 185 GLY A C 1
ATOM 1464 O O . GLY A 1 185 ? -48.753 16.021 75.967 1.00 38.81 185 GLY A O 1
ATOM 1465 N N . GLY A 1 186 ? -50.478 16.603 74.613 1.00 35.62 186 GLY A N 1
ATOM 1466 C CA . GLY A 1 186 ? -50.775 17.918 75.178 1.00 35.62 186 GLY A CA 1
ATOM 1467 C C . GLY A 1 186 ? -50.259 19.125 74.394 1.00 35.62 186 GLY A C 1
ATOM 1468 O O . GLY A 1 186 ? -49.074 19.419 74.436 1.00 35.62 186 GLY A O 1
ATOM 1469 N N . GLY A 1 187 ? -51.209 19.874 73.821 1.00 35.53 187 GLY A N 1
ATOM 1470 C CA . GLY A 1 187 ? -51.272 21.331 74.002 1.00 35.53 187 GLY A CA 1
ATOM 1471 C C . GLY A 1 187 ? -50.719 22.229 72.894 1.00 35.53 187 GLY A C 1
ATOM 1472 O O . GLY A 1 187 ? -49.513 22.386 72.802 1.00 35.53 187 GLY A O 1
ATOM 1473 N N . GLN A 1 188 ? -51.660 22.828 72.144 1.00 34.34 188 GLN A N 1
ATOM 1474 C CA . GLN A 1 188 ? -51.780 24.247 71.727 1.00 34.34 188 GLN A CA 1
ATOM 1475 C C . GLN A 1 188 ? -50.549 25.006 71.198 1.00 34.34 188 GLN A C 1
ATOM 1477 O O . GLN A 1 188 ? -49.527 25.073 71.862 1.00 34.34 188 GLN A O 1
ATOM 1482 N N . GLU A 1 189 ? -50.651 25.507 69.954 1.00 36.31 189 GLU A N 1
ATOM 1483 C CA . GLU A 1 189 ? -50.751 26.950 69.588 1.00 36.31 189 GLU A CA 1
ATOM 1484 C C . GLU A 1 189 ? -49.425 27.701 69.849 1.00 36.31 189 GLU A C 1
ATOM 1486 O O . GLU A 1 189 ? -48.854 27.627 70.922 1.00 36.31 189 GLU A O 1
ATOM 1491 N N . GLU A 1 190 ? -48.809 28.420 68.917 1.00 35.00 190 GLU A N 1
ATOM 1492 C CA . GLU A 1 190 ? -49.394 29.371 67.985 1.00 35.00 190 GLU A CA 1
ATOM 1493 C C . GLU A 1 190 ? -48.327 29.823 66.961 1.00 35.00 190 GLU A C 1
ATOM 1495 O O . GLU A 1 190 ? -47.126 29.765 67.211 1.00 35.00 190 GLU A O 1
ATOM 1500 N N . GLU A 1 191 ? -48.839 30.290 65.825 1.00 37.31 191 GLU A N 1
ATOM 1501 C CA . GLU A 1 191 ? -48.372 31.420 65.014 1.00 37.31 191 GLU A CA 1
ATOM 1502 C C . GLU A 1 191 ? -46.981 31.493 64.339 1.00 37.31 191 GLU A C 1
ATOM 1504 O O . GLU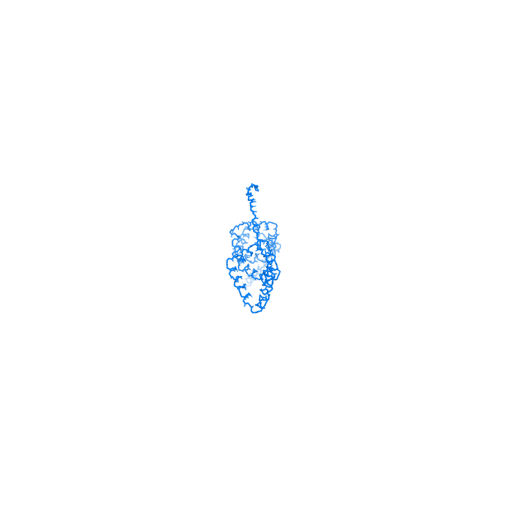 A 1 191 ? -45.932 31.672 64.943 1.00 37.31 191 GLU A O 1
ATOM 1509 N N . SER A 1 192 ? -47.100 31.624 63.009 1.00 35.81 192 SER A N 1
ATOM 1510 C CA . SER A 1 192 ? -46.698 32.809 62.230 1.00 35.81 192 SER A CA 1
ATOM 1511 C C . SER A 1 192 ? -45.225 32.992 61.866 1.00 35.81 192 SER A C 1
ATOM 1513 O O . SER A 1 192 ? -44.328 33.037 62.700 1.00 35.81 192 SER A O 1
ATOM 1515 N N . GLY A 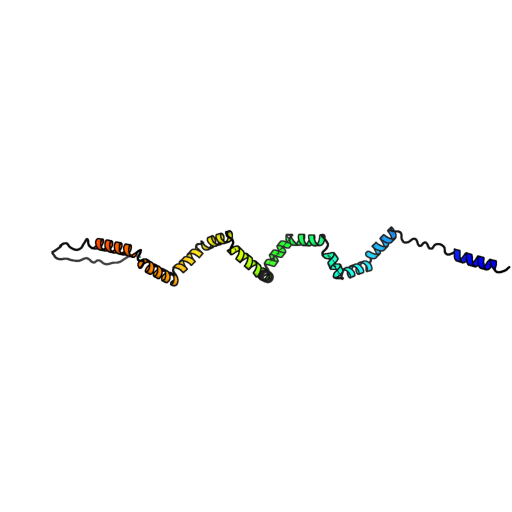1 193 ? -45.000 33.222 60.568 1.00 36.22 193 GLY A N 1
ATOM 1516 C CA . GLY A 1 193 ? -43.762 33.836 60.095 1.00 36.22 193 GLY A CA 1
ATOM 1517 C C . GLY A 1 193 ? -43.239 33.345 58.755 1.00 36.22 193 GLY A C 1
ATOM 1518 O O . GLY A 1 193 ? -42.033 33.179 58.601 1.00 36.22 193 GLY A O 1
ATOM 1519 N N . GLY A 1 194 ? -44.110 33.120 57.770 1.00 37.66 194 GLY A N 1
ATOM 1520 C CA . GLY A 1 194 ? -43.670 33.046 56.381 1.00 37.66 194 GLY A CA 1
ATOM 1521 C C . GLY A 1 194 ? -43.173 34.416 55.919 1.00 37.66 194 GLY A C 1
ATOM 1522 O O . GLY A 1 194 ? -43.968 35.341 55.787 1.00 37.66 194 GLY A O 1
ATOM 1523 N N . SER A 1 195 ? -41.877 34.533 55.635 1.00 39.12 195 SER A N 1
ATOM 1524 C CA . SER A 1 195 ? -41.361 35.570 54.745 1.00 39.12 195 SER A CA 1
ATOM 1525 C C . SER A 1 195 ? -40.744 34.884 53.538 1.00 39.12 195 SER A C 1
ATOM 1527 O O . SER A 1 195 ? -39.709 34.219 53.619 1.00 39.12 195 SER A O 1
ATOM 1529 N N . GLY A 1 196 ? -41.478 34.970 52.432 1.00 38.31 196 GLY A N 1
ATOM 1530 C CA . GLY A 1 196 ? -41.061 34.475 51.139 1.00 38.31 196 GLY A CA 1
ATOM 1531 C C . GLY A 1 196 ? -39.894 35.287 50.589 1.00 38.31 196 GLY A C 1
ATOM 1532 O O . GLY A 1 196 ? -39.899 36.510 50.619 1.00 38.31 196 GLY A O 1
ATOM 1533 N N . GLY A 1 197 ? -38.925 34.552 50.055 1.00 39.84 197 GLY A N 1
ATOM 1534 C CA . GLY A 1 197 ? -38.617 34.600 48.632 1.00 39.84 197 GLY A CA 1
ATOM 1535 C C . GLY A 1 197 ? -38.118 35.922 48.055 1.00 39.84 197 GLY A C 1
ATOM 1536 O O . GLY A 1 197 ? -38.880 36.859 47.846 1.00 39.84 197 GLY A O 1
ATOM 1537 N N . GLY A 1 198 ? -36.888 35.860 47.552 1.00 39.41 198 GLY A N 1
ATOM 1538 C CA . GLY A 1 198 ? -36.613 36.385 46.220 1.00 39.41 198 GLY A CA 1
ATOM 1539 C C . GLY A 1 198 ? -35.340 37.202 46.115 1.00 39.41 198 GLY A C 1
ATOM 1540 O O . GLY A 1 198 ? -35.281 38.333 46.581 1.00 39.41 198 GLY A O 1
ATOM 1541 N N . GLY A 1 199 ? -34.371 36.662 45.377 1.00 39.94 199 GLY A N 1
ATOM 1542 C CA . GLY A 1 199 ? -33.397 37.487 44.676 1.00 39.94 199 GLY A CA 1
ATOM 1543 C C . GLY A 1 199 ? -32.035 36.836 44.516 1.00 39.94 199 GLY A C 1
ATOM 1544 O O . GLY A 1 199 ? -31.336 36.633 45.502 1.00 39.94 199 GLY A O 1
ATOM 1545 N N . GLY A 1 200 ? -31.632 36.624 43.263 1.00 46.12 200 GLY A N 1
ATOM 1546 C CA . GLY A 1 200 ? -30.218 36.709 42.905 1.00 46.12 200 GLY A CA 1
ATOM 1547 C C . GLY A 1 200 ? -29.724 35.648 41.936 1.00 46.12 200 GLY A C 1
ATOM 1548 O O . GLY A 1 200 ? -29.189 34.652 42.394 1.00 46.12 200 GLY A O 1
ATOM 1549 N N . GLN A 1 201 ? -29.909 35.951 40.643 1.00 41.88 201 GLN A N 1
ATOM 1550 C CA . GLN A 1 201 ? -28.992 35.733 39.504 1.00 41.88 201 GLN A CA 1
ATOM 1551 C C . GLN A 1 201 ? -28.357 34.355 39.291 1.00 41.88 201 GLN A C 1
ATOM 1553 O O . GLN A 1 201 ? -27.504 33.935 40.096 1.00 41.88 201 GLN A O 1
#

Sequence (201 aa):
MKNKGFHFLLAAILLTGCSMQQSGPTYDELKKMTTDALQTEDGKKAIRQMLADPEFRELLILEQTEVKKSIEDALLSEKGEEFWKKKFEDPKFMETIAKSMKDQQQDVMKALMNDSSFQKEMEEFFGQPDMQKQMETIMQSGNMKKEMEKMVQETISSPLLQAKWQELIMKAGEAKGGQSGGKGGGGQEEESGGSGGGGGQ

Radius of gyration: 55.9 Å; chains: 1; bounding box: 108×75×168 Å